Protein AF-A0A0U1WPE6-F1 (afdb_monomer)

Foldseek 3Di:
DVPDDDDADPVNDDPPDDDDDDDDADAAKDQQVNCVVVDDPPD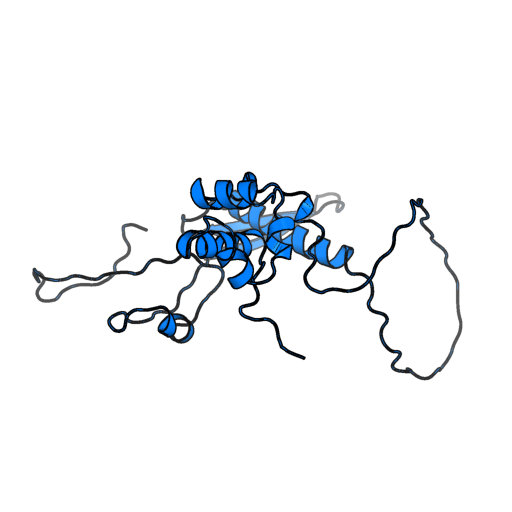RRDIDGRFQWDDKDWDWDADPVRPDIDIDMDTHGVPPDDPVVVVVVVVVVVVVVVVCVVPDDDDPPPDPPPDDDDDDDDDDDDDDDDDDDDDDDDDDDDQDPPPQQVAFPVVLVADPQLSCLCVVVVHTTSRSVSVLLELVSQCPGDRDDPVSSVSNQCSCCVPVVRHRDHDDDDD

Mean predicted aligned error: 18.31 Å

Organism: Karenia mikimotoi (NCBI:txid225107)

Sequence (219 aa):
NPHAYIARTTPANVDDFEIEFLIARGKGFVMADDLRPYLPDHFLPIEASFTPIERVSFSFETSRDNKTETLIFEIRTFGTVDPDIFLQDAAFILECTFRRLRERKPTPTATHEIAKRGEESDERSVKPELDKDEESSTPLAEGHLPQLDEISLRDLKLSVRARNSLVGAGFRTVGDVARLATVENLLNLKGLGKVSALEIETKMLELFQFQFSSQRRSA

Radius of gyration: 26.18 Å; Cα contacts (8 Å, |Δi|>4): 168; chains: 1; bounding box: 68×50×72 Å

pLDDT: mean 75.97, std 20.75, range [28.34, 97.5]

Nearest PDB structures (foldseek):
  4uc7-assembly1_A  TM=5.498E-01  e=7.650E+00  Human respiratory syncytial virus A2
  4uce-assembly1_A  TM=2.573E-01  e=5.571E+00  Human respiratory syncytial virus A2
  2hj1-assembly1_B  TM=2.145E-01  e=9.254E+00  Haemophilus influenzae 86-028NP

Solvent-accessible surface area (backbone atoms only — not comparable to full-atom values): 14660 Å² total; per-residue (Å²): 120,95,83,69,87,85,83,82,70,84,62,82,82,63,94,84,82,80,84,90,80,92,84,83,88,73,71,57,70,45,54,30,74,78,43,49,89,80,49,61,95,87,58,81,66,61,68,46,73,45,64,50,61,76,48,75,50,74,52,78,49,70,41,97,82,73,81,52,72,46,82,45,77,52,72,42,50,72,75,79,50,56,65,69,60,52,51,50,55,52,50,53,54,50,51,57,50,53,50,54,58,74,69,53,75,80,73,84,72,78,78,77,77,77,73,90,74,86,84,90,83,86,88,82,90,80,85,86,86,82,90,85,86,82,88,84,90,85,84,91,77,85,88,81,61,90,68,30,61,81,38,47,54,73,78,67,69,59,54,73,60,43,45,49,28,42,46,72,74,68,44,59,28,44,31,56,58,58,71,50,51,27,58,66,58,46,55,71,37,80,77,40,49,72,70,40,42,51,51,50,49,50,48,35,36,75,77,68,70,43,76,62,37,93,64,82,82,82,133

Structure (mmCIF, N/CA/C/O backbone):
data_AF-A0A0U1WPE6-F1
#
_entry.id   AF-A0A0U1WPE6-F1
#
loop_
_atom_site.group_PDB
_atom_site.id
_atom_site.type_symbol
_atom_site.label_atom_id
_atom_site.label_alt_id
_atom_site.label_comp_id
_atom_site.label_asym_id
_atom_site.label_entity_id
_atom_site.label_seq_id
_atom_site.pdbx_PDB_ins_code
_atom_site.Cartn_x
_atom_site.Cartn_y
_atom_site.Cartn_z
_atom_site.occupancy
_atom_site.B_iso_or_equiv
_atom_site.auth_seq_id
_atom_site.auth_comp_id
_atom_site.auth_asym_id
_atom_site.auth_atom_id
_atom_site.pdbx_PDB_model_num
ATOM 1 N N . ASN A 1 1 ? 9.827 9.626 -6.602 1.00 80.44 1 ASN A N 1
ATOM 2 C CA . ASN A 1 1 ? 11.185 10.175 -6.403 1.00 80.44 1 ASN A CA 1
ATOM 3 C C . ASN A 1 1 ? 11.794 10.502 -7.772 1.00 80.44 1 ASN A C 1
ATOM 5 O O . ASN A 1 1 ? 12.140 9.559 -8.470 1.00 80.44 1 ASN A O 1
ATOM 9 N N . PRO A 1 2 ? 11.875 11.781 -8.189 1.00 86.75 2 PRO A N 1
ATOM 10 C CA . PRO A 1 2 ? 12.368 12.168 -9.518 1.00 86.75 2 PRO A CA 1
ATOM 11 C C . PRO A 1 2 ? 13.903 12.197 -9.646 1.00 86.75 2 PRO A C 1
ATOM 13 O O . PRO A 1 2 ? 14.410 12.352 -10.749 1.00 86.75 2 PRO A O 1
ATOM 16 N N . HIS A 1 3 ? 14.646 12.053 -8.543 1.00 89.62 3 HIS A N 1
ATOM 17 C CA . HIS A 1 3 ? 16.116 12.065 -8.528 1.00 89.62 3 HIS A CA 1
ATOM 18 C C . HIS A 1 3 ? 16.713 10.672 -8.267 1.00 89.62 3 HIS A C 1
ATOM 20 O O . HIS A 1 3 ? 17.866 10.549 -7.857 1.00 89.62 3 HIS A O 1
ATOM 26 N N . ALA A 1 4 ? 15.927 9.612 -8.479 1.00 88.88 4 ALA A N 1
ATOM 27 C CA . ALA A 1 4 ? 16.407 8.241 -8.386 1.00 88.88 4 ALA A CA 1
ATOM 28 C C . ALA A 1 4 ? 17.404 7.952 -9.522 1.00 88.88 4 ALA A C 1
ATOM 30 O O . ALA A 1 4 ? 17.054 8.009 -10.699 1.00 88.88 4 ALA A O 1
ATOM 31 N N . TYR A 1 5 ? 18.649 7.639 -9.167 1.00 92.88 5 TYR A N 1
ATOM 32 C CA . TYR A 1 5 ? 19.658 7.181 -10.119 1.00 92.88 5 TYR A CA 1
ATOM 33 C C . TYR A 1 5 ? 19.354 5.735 -10.533 1.00 92.88 5 TYR A C 1
ATOM 35 O O . TYR A 1 5 ? 19.292 4.855 -9.677 1.00 92.88 5 TYR A O 1
ATOM 43 N N . ILE A 1 6 ? 19.164 5.504 -11.835 1.00 90.69 6 ILE A N 1
ATOM 44 C CA . ILE A 1 6 ? 18.824 4.185 -12.396 1.00 90.69 6 ILE A CA 1
ATOM 45 C C . ILE A 1 6 ? 20.077 3.509 -12.967 1.00 90.69 6 ILE A C 1
ATOM 47 O O . ILE A 1 6 ? 20.448 2.418 -12.543 1.00 90.69 6 ILE A O 1
ATOM 51 N N . ALA A 1 7 ? 20.743 4.160 -13.922 1.00 89.25 7 ALA A N 1
ATOM 52 C CA . ALA A 1 7 ? 21.895 3.620 -14.638 1.00 89.25 7 ALA A CA 1
ATOM 53 C C . ALA A 1 7 ? 22.796 4.745 -15.179 1.00 89.25 7 ALA A C 1
ATOM 55 O O . ALA A 1 7 ? 22.445 5.925 -15.131 1.00 89.25 7 ALA A O 1
ATOM 56 N N . ARG A 1 8 ? 23.952 4.361 -15.731 1.00 88.81 8 ARG A N 1
ATOM 57 C CA . ARG A 1 8 ? 24.867 5.238 -16.471 1.00 88.81 8 ARG A CA 1
ATOM 58 C C . ARG A 1 8 ? 25.413 4.498 -17.687 1.00 88.81 8 ARG A C 1
ATOM 60 O O . ARG A 1 8 ? 25.966 3.411 -17.548 1.00 88.81 8 ARG A O 1
ATOM 67 N N . THR A 1 9 ? 25.317 5.123 -18.853 1.00 87.56 9 THR A N 1
ATOM 68 C CA . THR A 1 9 ? 25.926 4.662 -20.104 1.00 87.56 9 THR A CA 1
ATOM 69 C C . THR A 1 9 ? 27.440 4.914 -20.117 1.00 87.56 9 THR A C 1
ATOM 71 O O . THR A 1 9 ? 27.964 5.816 -19.453 1.00 87.56 9 THR A O 1
ATOM 74 N N . THR A 1 10 ? 28.186 4.080 -20.841 1.00 88.56 10 THR A N 1
ATOM 75 C CA . THR A 1 10 ? 29.606 4.296 -21.172 1.00 88.56 10 THR A CA 1
ATOM 76 C C . THR A 1 10 ? 29.869 3.638 -22.534 1.00 88.56 10 THR A C 1
ATOM 78 O O . THR A 1 10 ? 29.761 2.415 -22.604 1.00 88.56 10 THR A O 1
ATOM 81 N N . PRO A 1 11 ? 30.182 4.388 -23.615 1.00 84.75 11 PRO A N 1
ATOM 82 C CA . PRO A 1 11 ? 30.417 5.840 -23.691 1.00 84.75 11 PRO A CA 1
ATOM 83 C C . PRO A 1 11 ? 29.225 6.694 -23.224 1.00 84.75 11 PRO A C 1
ATOM 85 O O . PRO A 1 11 ? 28.111 6.203 -23.090 1.00 84.75 11 PRO A O 1
ATOM 88 N N . ALA A 1 12 ? 29.480 7.967 -22.901 1.00 71.50 12 ALA A N 1
ATOM 89 C CA . ALA A 1 12 ? 28.473 8.843 -22.290 1.00 71.50 12 ALA A CA 1
ATOM 90 C C . ALA A 1 12 ? 27.291 9.148 -23.228 1.00 71.50 12 ALA A C 1
ATOM 92 O O . ALA A 1 12 ? 26.156 9.238 -22.765 1.00 71.50 12 ALA A O 1
ATOM 93 N N . ASN A 1 13 ? 27.556 9.239 -24.534 1.00 69.06 13 ASN A N 1
ATOM 94 C CA . ASN A 1 13 ? 26.530 9.331 -25.564 1.00 69.06 13 ASN A CA 1
ATOM 95 C C . ASN A 1 13 ? 26.307 7.926 -26.137 1.00 69.06 13 ASN A C 1
ATOM 97 O O . ASN A 1 13 ? 27.166 7.397 -26.844 1.00 69.06 13 ASN A O 1
ATOM 101 N N . VAL A 1 14 ? 25.168 7.332 -25.792 1.00 76.12 14 VAL A N 1
ATOM 102 C CA . VAL A 1 14 ? 24.563 6.192 -26.485 1.00 76.12 14 VAL A CA 1
ATOM 103 C C . VAL A 1 14 ? 23.179 6.682 -26.872 1.00 76.12 14 VAL A C 1
ATOM 105 O O . VAL A 1 14 ? 22.373 6.955 -25.985 1.00 76.12 14 VAL A O 1
ATOM 108 N N . ASP A 1 15 ? 22.944 6.864 -28.167 1.00 75.06 15 ASP A N 1
ATOM 109 C CA . ASP A 1 15 ? 21.737 7.541 -28.653 1.00 75.06 15 ASP A CA 1
ATOM 110 C C . ASP A 1 15 ? 20.479 6.649 -28.532 1.00 75.06 15 ASP A C 1
ATOM 112 O O . ASP A 1 15 ? 19.378 7.160 -28.343 1.00 75.06 15 ASP A O 1
ATOM 116 N N . ASP A 1 16 ? 20.661 5.321 -28.526 1.00 81.88 16 ASP A N 1
ATOM 117 C CA . ASP A 1 16 ? 19.598 4.301 -28.553 1.00 81.88 16 ASP A CA 1
ATOM 118 C C . ASP A 1 16 ? 19.405 3.562 -27.201 1.00 81.88 16 ASP A C 1
ATOM 120 O O . ASP A 1 16 ? 19.304 2.334 -27.159 1.00 81.88 16 ASP A O 1
ATOM 124 N N . PHE A 1 17 ? 19.406 4.268 -26.060 1.00 85.19 17 PHE A N 1
ATOM 125 C CA . PHE A 1 17 ? 19.160 3.646 -24.743 1.00 85.19 17 PHE A CA 1
ATOM 126 C C . PHE A 1 17 ? 17.686 3.742 -24.309 1.00 85.19 17 PHE A C 1
ATOM 128 O O . PHE A 1 17 ? 17.258 4.745 -23.736 1.00 85.19 17 PHE A O 1
ATOM 135 N N . GLU A 1 18 ? 16.927 2.668 -24.536 1.00 88.62 18 GLU A N 1
ATOM 136 C CA . GLU A 1 18 ? 15.509 2.541 -24.171 1.00 88.62 18 GLU A CA 1
ATOM 137 C C . GLU A 1 18 ? 15.288 1.473 -23.078 1.00 88.62 18 GLU A C 1
ATOM 139 O O . GLU A 1 18 ? 15.945 0.432 -23.064 1.00 88.62 18 GLU A O 1
ATOM 144 N N . ILE A 1 19 ? 14.350 1.729 -22.154 1.00 90.50 19 ILE A N 1
ATOM 145 C CA . ILE A 1 19 ? 13.837 0.746 -21.183 1.00 90.50 19 ILE A CA 1
ATOM 146 C C . ILE A 1 19 ? 12.320 0.920 -21.068 1.00 90.50 19 ILE A C 1
ATOM 148 O O . ILE A 1 19 ? 11.847 2.002 -20.718 1.00 90.50 19 ILE A O 1
ATOM 152 N N . GLU A 1 20 ? 11.565 -0.159 -21.275 1.00 93.06 20 GLU A N 1
ATOM 153 C CA . GLU A 1 20 ? 10.136 -0.221 -20.957 1.00 93.06 20 GLU A CA 1
ATOM 154 C C . GLU A 1 20 ? 9.911 -0.790 -19.542 1.00 93.06 20 GLU A C 1
ATOM 156 O O . GLU A 1 20 ? 10.586 -1.728 -19.116 1.00 93.06 20 GLU A O 1
ATOM 161 N N . PHE A 1 21 ? 8.943 -0.237 -18.803 1.00 92.12 21 PHE A N 1
ATOM 162 C CA . PHE A 1 21 ? 8.570 -0.689 -17.458 1.00 92.12 21 PHE A CA 1
ATOM 163 C C . PHE A 1 21 ? 7.071 -0.996 -17.379 1.00 92.12 21 PHE A C 1
ATOM 165 O O . PHE A 1 21 ? 6.239 -0.105 -17.555 1.00 92.12 21 PHE A O 1
ATOM 172 N N . LEU A 1 22 ? 6.715 -2.232 -17.017 1.00 90.56 22 LEU A N 1
ATOM 173 C CA . LEU A 1 22 ? 5.330 -2.601 -16.719 1.00 90.56 22 LEU A CA 1
ATOM 174 C C . LEU A 1 22 ? 5.003 -2.235 -15.263 1.00 90.56 22 LEU A C 1
ATOM 176 O O . LEU A 1 22 ? 5.474 -2.875 -14.325 1.00 90.56 22 LEU A O 1
ATOM 180 N N . ILE A 1 23 ? 4.187 -1.195 -15.070 1.00 89.44 23 ILE A N 1
ATOM 181 C CA . ILE A 1 23 ? 3.792 -0.704 -13.741 1.00 89.44 23 ILE A CA 1
ATOM 182 C C . ILE A 1 23 ? 2.421 -1.274 -13.359 1.00 89.44 23 ILE A C 1
ATOM 184 O O . ILE A 1 23 ? 1.398 -0.907 -13.936 1.00 89.44 23 ILE A O 1
ATOM 188 N N . ALA A 1 24 ? 2.396 -2.137 -12.343 1.00 84.62 24 ALA A N 1
ATOM 189 C CA . ALA A 1 24 ? 1.176 -2.713 -11.777 1.00 84.62 24 ALA A CA 1
ATOM 190 C C . ALA A 1 24 ? 0.727 -2.002 -10.484 1.00 84.62 24 ALA A C 1
ATOM 192 O O . ALA A 1 24 ? 1.489 -1.273 -9.845 1.00 84.62 24 ALA A O 1
ATOM 193 N N . ARG A 1 25 ? -0.515 -2.262 -10.057 1.00 84.56 25 ARG A N 1
ATOM 194 C CA . ARG A 1 25 ? -0.986 -2.012 -8.684 1.00 84.56 25 ARG A CA 1
ATOM 195 C C . ARG A 1 25 ? -1.228 -3.353 -7.999 1.00 84.56 25 ARG A C 1
ATOM 197 O O . ARG A 1 25 ? -1.828 -4.238 -8.599 1.00 84.56 25 ARG A O 1
ATOM 204 N N . GLY A 1 26 ? -0.799 -3.475 -6.749 1.00 84.62 26 GLY A N 1
ATOM 205 C CA . GLY A 1 26 ? -0.912 -4.694 -5.950 1.00 84.62 26 GLY A CA 1
ATOM 206 C C . GLY A 1 26 ? -0.990 -4.382 -4.458 1.00 84.62 26 GLY A C 1
ATOM 207 O O . GLY A 1 26 ? -1.185 -3.231 -4.068 1.00 84.62 26 GLY A O 1
ATOM 208 N N . LYS A 1 27 ? -0.850 -5.412 -3.621 1.00 83.25 27 LYS A N 1
ATOM 209 C CA . LYS A 1 27 ? -0.788 -5.310 -2.154 1.00 83.25 27 LYS A CA 1
ATOM 210 C C . LYS A 1 27 ? 0.280 -6.285 -1.650 1.00 83.25 27 LYS A C 1
ATOM 212 O O . LYS A 1 27 ? 0.382 -7.387 -2.180 1.00 83.25 27 LYS A O 1
ATOM 217 N N . GLY A 1 28 ? 1.049 -5.905 -0.630 1.00 85.62 28 GLY A N 1
ATOM 218 C CA . GLY A 1 28 ? 2.107 -6.761 -0.080 1.00 85.62 28 GLY A CA 1
ATOM 219 C C . GLY A 1 28 ? 3.319 -6.885 -1.008 1.00 85.62 28 GLY A C 1
ATOM 220 O O . GLY A 1 28 ? 3.825 -5.877 -1.492 1.00 85.62 28 GLY A O 1
ATOM 221 N N . PHE A 1 29 ? 3.791 -8.110 -1.228 1.00 90.12 29 PHE A N 1
ATOM 222 C CA . PHE A 1 29 ? 5.003 -8.433 -1.986 1.00 90.12 29 PHE A CA 1
ATOM 223 C C . PHE A 1 29 ? 4.738 -9.632 -2.907 1.00 90.12 29 PHE A C 1
ATOM 225 O O . PHE A 1 29 ? 4.006 -10.540 -2.513 1.00 90.12 29 PHE A O 1
ATOM 232 N N . VAL A 1 30 ? 5.327 -9.641 -4.106 1.00 90.81 30 VAL A N 1
ATOM 233 C CA . VAL A 1 30 ? 5.197 -10.725 -5.095 1.00 90.81 30 VAL A CA 1
ATOM 234 C C . VAL A 1 30 ? 6.580 -11.096 -5.640 1.00 90.81 30 VAL A C 1
ATOM 236 O O . VAL A 1 30 ? 7.352 -10.207 -6.008 1.00 90.81 30 VAL A O 1
ATOM 239 N N . MET A 1 31 ? 6.893 -12.395 -5.690 1.00 93.56 31 MET A N 1
ATOM 240 C CA . MET A 1 31 ? 8.178 -12.903 -6.190 1.00 93.56 31 MET A CA 1
ATOM 241 C C . MET A 1 31 ? 8.289 -12.753 -7.714 1.00 93.56 31 MET A C 1
ATOM 243 O O . MET A 1 31 ? 7.286 -12.725 -8.426 1.00 93.56 31 MET A O 1
ATOM 247 N N . ALA A 1 32 ? 9.519 -12.719 -8.233 1.00 92.25 32 ALA A N 1
ATOM 248 C CA . ALA A 1 32 ? 9.770 -12.665 -9.676 1.00 92.25 32 ALA A CA 1
ATOM 249 C C . ALA A 1 32 ? 9.147 -13.863 -10.434 1.00 92.25 32 ALA A C 1
ATOM 251 O O . ALA A 1 32 ? 8.539 -13.679 -11.490 1.00 92.25 32 ALA A O 1
ATOM 252 N N . ASP A 1 33 ? 9.231 -15.072 -9.869 1.00 90.19 33 ASP A N 1
ATOM 253 C CA . ASP A 1 33 ? 8.681 -16.291 -10.483 1.00 90.19 33 ASP A CA 1
ATOM 254 C C . ASP A 1 33 ? 7.144 -16.265 -10.576 1.00 90.19 33 ASP A C 1
ATOM 256 O O . ASP A 1 33 ? 6.587 -16.634 -11.612 1.00 90.19 33 ASP A O 1
ATOM 260 N N . ASP A 1 34 ? 6.457 -15.746 -9.549 1.00 89.75 34 ASP A N 1
ATOM 261 C CA . ASP A 1 34 ? 4.990 -15.600 -9.525 1.00 89.75 34 ASP A CA 1
ATOM 262 C C . ASP A 1 34 ? 4.478 -14.652 -10.626 1.00 89.75 34 ASP A C 1
ATOM 264 O O . ASP A 1 34 ? 3.342 -14.778 -11.089 1.00 89.75 34 ASP A O 1
ATOM 268 N N . LEU A 1 35 ? 5.310 -13.696 -11.059 1.00 88.56 35 LEU A N 1
ATOM 269 C CA . LEU A 1 35 ? 4.978 -12.730 -12.109 1.00 88.56 35 LEU A CA 1
ATOM 270 C C . LEU A 1 35 ? 5.181 -13.289 -13.520 1.00 88.56 35 LEU A C 1
ATOM 272 O O . LEU A 1 35 ? 4.506 -12.840 -14.448 1.00 88.56 35 LEU A O 1
ATOM 276 N N . ARG A 1 36 ? 6.074 -14.269 -13.716 1.00 86.62 36 ARG A N 1
ATOM 277 C CA . ARG A 1 36 ? 6.449 -14.756 -15.056 1.00 86.62 36 ARG A CA 1
ATOM 278 C C . ARG A 1 36 ? 5.271 -15.232 -15.934 1.00 86.62 36 ARG A C 1
ATOM 280 O O . ARG A 1 36 ? 5.334 -14.958 -17.134 1.00 86.62 36 ARG A O 1
ATOM 287 N N . PRO A 1 37 ? 4.198 -15.868 -15.414 1.00 89.56 37 PRO A N 1
ATOM 288 C CA . PRO A 1 37 ? 3.016 -16.229 -16.209 1.00 89.56 37 PRO A CA 1
ATOM 289 C C . PRO A 1 37 ? 2.208 -15.038 -16.750 1.00 89.56 37 PRO A C 1
ATOM 291 O O . PRO A 1 37 ? 1.399 -15.218 -17.657 1.00 89.56 37 PRO A O 1
ATOM 294 N N . TYR A 1 38 ? 2.403 -13.838 -16.194 1.00 87.31 38 TYR A N 1
ATOM 295 C CA . TYR A 1 38 ? 1.659 -12.619 -16.534 1.00 87.31 38 TYR A CA 1
ATOM 296 C C . TYR A 1 38 ? 2.471 -11.623 -17.381 1.00 87.31 38 TYR A C 1
ATOM 298 O O . TYR A 1 38 ? 1.930 -10.598 -17.799 1.00 87.31 38 TYR A O 1
ATOM 306 N N . LEU A 1 39 ? 3.755 -11.903 -17.630 1.00 89.06 39 LEU A N 1
ATOM 307 C CA . LEU A 1 39 ? 4.671 -11.027 -18.365 1.00 89.06 39 LEU A CA 1
ATOM 308 C C . LEU A 1 39 ? 4.944 -11.541 -19.792 1.00 89.06 39 LEU A C 1
ATOM 310 O O . LEU A 1 39 ? 5.116 -12.750 -19.973 1.00 89.06 39 LEU A O 1
ATOM 314 N N . PRO A 1 40 ? 5.049 -10.652 -20.803 1.00 92.06 40 PRO A N 1
ATOM 315 C CA . PRO A 1 40 ? 5.512 -11.027 -22.139 1.00 92.06 40 PRO A CA 1
ATOM 316 C C . PRO A 1 40 ? 6.950 -11.566 -22.111 1.00 92.06 40 PRO A C 1
ATOM 318 O O . PRO A 1 40 ? 7.759 -11.146 -21.290 1.00 92.06 40 PRO A O 1
ATOM 321 N N . ASP A 1 41 ? 7.307 -12.439 -23.056 1.00 89.06 41 ASP A N 1
ATOM 322 C CA . ASP A 1 41 ? 8.584 -13.180 -23.031 1.00 89.06 41 ASP A CA 1
ATOM 323 C C . ASP A 1 41 ? 9.866 -12.332 -23.160 1.00 89.06 41 ASP A C 1
ATOM 325 O O . ASP A 1 41 ? 10.961 -12.850 -22.954 1.00 89.06 41 ASP A O 1
ATOM 329 N N . HIS A 1 42 ? 9.744 -11.043 -23.487 1.00 92.75 42 HIS A N 1
ATOM 330 C CA . HIS A 1 42 ? 10.847 -10.074 -23.532 1.00 92.75 42 HIS A CA 1
ATOM 331 C C . HIS A 1 42 ? 10.985 -9.229 -22.250 1.00 92.75 42 HIS A C 1
ATOM 333 O O . HIS A 1 42 ? 11.938 -8.462 -22.136 1.00 92.75 42 HIS A O 1
ATOM 339 N N . PHE A 1 43 ? 10.080 -9.370 -21.275 1.00 93.69 43 PHE A N 1
ATOM 340 C CA . PHE A 1 43 ? 10.190 -8.706 -19.974 1.00 93.69 43 PHE A CA 1
ATOM 341 C C . PHE A 1 43 ? 10.964 -9.572 -18.977 1.00 93.69 43 PHE A C 1
ATOM 343 O O . PHE A 1 43 ? 10.648 -10.743 -18.763 1.00 93.69 43 PHE A O 1
ATOM 350 N N . LEU A 1 44 ? 11.945 -8.966 -18.307 1.00 94.19 44 LEU A N 1
ATOM 351 C CA . LEU A 1 44 ? 12.610 -9.561 -17.151 1.00 94.19 44 LEU A CA 1
ATOM 352 C C . LEU A 1 44 ? 11.704 -9.397 -15.913 1.00 94.19 44 LEU A C 1
ATOM 354 O O . LEU A 1 44 ? 11.455 -8.255 -15.518 1.00 94.19 44 LEU A O 1
ATOM 358 N N . PRO A 1 45 ? 11.210 -10.479 -15.278 1.00 93.31 45 PRO A N 1
ATOM 359 C CA . PRO A 1 45 ? 10.533 -10.359 -13.993 1.00 93.31 45 PRO A CA 1
ATOM 360 C C . PRO A 1 45 ? 11.493 -9.826 -12.923 1.00 93.31 45 PRO A C 1
ATOM 362 O O . PRO A 1 45 ? 12.625 -10.291 -12.795 1.00 93.31 45 PRO A O 1
ATOM 365 N N . ILE A 1 46 ? 11.004 -8.882 -12.124 1.00 92.88 46 ILE A N 1
ATOM 366 C CA . ILE A 1 46 ? 11.653 -8.388 -10.906 1.00 92.88 46 ILE A CA 1
ATOM 367 C C . ILE A 1 46 ? 10.672 -8.519 -9.743 1.00 92.88 46 ILE A C 1
ATOM 369 O O . ILE A 1 46 ? 9.460 -8.480 -9.949 1.00 92.88 46 ILE A O 1
ATOM 373 N N . GLU A 1 47 ? 11.182 -8.669 -8.524 1.00 93.12 47 GLU A N 1
ATOM 374 C CA . GLU A 1 47 ? 10.349 -8.732 -7.321 1.00 93.12 47 GLU A CA 1
ATOM 375 C C . GLU A 1 47 ? 9.541 -7.436 -7.145 1.00 93.12 47 GLU A C 1
ATOM 377 O O . GLU A 1 47 ? 10.087 -6.330 -7.190 1.00 93.12 47 GLU A O 1
ATOM 382 N N . ALA A 1 48 ? 8.229 -7.565 -6.940 1.00 90.19 48 ALA A N 1
ATOM 383 C CA . ALA A 1 48 ? 7.318 -6.430 -6.875 1.00 90.19 48 ALA A CA 1
ATOM 384 C C . ALA A 1 48 ? 6.853 -6.184 -5.435 1.00 90.19 48 ALA A C 1
ATOM 386 O O . ALA A 1 48 ? 5.988 -6.883 -4.903 1.00 90.19 48 ALA A O 1
ATOM 387 N N . SER A 1 49 ? 7.423 -5.153 -4.806 1.00 91.62 49 SER A N 1
ATOM 388 C CA . SER A 1 49 ? 7.024 -4.690 -3.476 1.00 91.62 49 SER A CA 1
ATOM 389 C C . SER A 1 49 ? 6.010 -3.550 -3.581 1.00 91.62 49 SER A C 1
ATOM 391 O O . SER A 1 49 ? 6.325 -2.457 -4.050 1.00 91.62 49 SER A O 1
ATOM 393 N N . PHE A 1 50 ? 4.784 -3.796 -3.123 1.00 90.19 50 PHE A N 1
ATOM 394 C CA . PHE A 1 50 ? 3.663 -2.854 -3.152 1.00 90.19 50 PHE A CA 1
ATOM 395 C C . PHE A 1 50 ? 3.424 -2.184 -1.785 1.00 90.19 50 PHE A C 1
ATOM 397 O O . PHE A 1 50 ? 2.286 -1.860 -1.440 1.00 90.19 50 PHE A O 1
ATOM 404 N N . THR A 1 51 ? 4.479 -1.975 -0.986 1.00 90.31 51 THR A N 1
ATOM 405 C CA . THR A 1 51 ? 4.401 -1.149 0.231 1.00 90.31 51 THR A CA 1
ATOM 406 C C . THR A 1 51 ? 4.653 0.331 -0.090 1.00 90.31 51 THR A C 1
ATOM 408 O O . THR A 1 51 ? 5.726 0.676 -0.586 1.00 90.31 51 THR A O 1
ATOM 411 N N . PRO A 1 52 ? 3.714 1.249 0.210 1.00 89.88 52 PRO A N 1
ATOM 412 C CA . PRO A 1 52 ? 3.981 2.687 0.167 1.00 89.88 52 PRO A CA 1
ATOM 413 C C . PRO A 1 52 ? 4.730 3.185 1.418 1.00 89.88 52 PRO A C 1
ATOM 415 O O . PRO A 1 52 ? 5.099 4.358 1.486 1.00 89.88 52 PRO A O 1
ATOM 418 N N . ILE A 1 53 ? 4.942 2.314 2.410 1.00 93.31 53 ILE A N 1
ATOM 419 C CA . ILE A 1 53 ? 5.482 2.636 3.733 1.00 93.31 53 ILE A CA 1
ATOM 420 C C . ILE A 1 53 ? 6.942 2.187 3.826 1.00 93.31 53 ILE A C 1
ATOM 422 O O . ILE A 1 53 ? 7.259 1.036 3.523 1.00 93.31 53 ILE A O 1
ATOM 426 N N . GLU A 1 54 ? 7.806 3.099 4.270 1.00 93.00 54 GLU A N 1
ATOM 427 C CA . GLU A 1 54 ? 9.223 2.857 4.562 1.00 93.00 54 GLU A CA 1
ATOM 428 C C . GLU A 1 54 ? 9.387 2.292 5.979 1.00 93.00 54 GLU A C 1
ATOM 430 O O . GLU A 1 54 ? 10.081 1.298 6.189 1.00 93.00 54 GLU A O 1
ATOM 435 N N . ARG A 1 55 ? 8.750 2.935 6.969 1.00 94.94 55 ARG A N 1
ATOM 436 C CA . ARG A 1 55 ? 8.907 2.592 8.386 1.00 94.94 55 ARG A CA 1
ATOM 437 C C . ARG A 1 55 ? 7.694 3.015 9.208 1.00 94.94 55 ARG A C 1
ATOM 439 O O . ARG A 1 55 ? 7.137 4.086 8.990 1.00 94.94 55 ARG A O 1
ATOM 446 N N . VAL A 1 56 ? 7.359 2.214 10.215 1.00 96.25 56 VAL A N 1
ATOM 447 C CA . VAL A 1 56 ? 6.480 2.607 11.324 1.00 96.25 56 VAL A CA 1
ATOM 448 C C . VAL A 1 56 ? 7.209 2.320 12.634 1.00 96.25 56 VAL A C 1
ATOM 450 O O . VAL A 1 56 ? 7.838 1.272 12.777 1.00 96.25 56 VAL A O 1
ATOM 453 N N . SER A 1 57 ? 7.120 3.231 13.595 1.00 97.19 57 SER A N 1
ATOM 454 C CA . SER A 1 57 ? 7.369 2.948 15.012 1.00 97.19 57 SER A CA 1
ATOM 455 C C . SER A 1 57 ? 6.238 3.501 15.863 1.00 97.19 57 SER A C 1
ATOM 457 O O . SER A 1 57 ? 5.534 4.418 15.445 1.00 97.19 57 SER A O 1
ATOM 459 N N . PHE A 1 58 ? 6.075 2.945 17.059 1.00 96.81 58 PHE A N 1
ATOM 460 C CA . PHE A 1 58 ? 5.083 3.394 18.023 1.00 96.81 58 PHE A CA 1
ATOM 461 C C . PHE A 1 58 ? 5.672 3.467 19.433 1.00 96.81 58 PHE A C 1
ATOM 463 O O . PHE A 1 58 ? 6.652 2.787 19.745 1.00 96.81 58 PHE A O 1
ATOM 470 N N . SER A 1 59 ? 5.056 4.285 20.278 1.00 97.50 59 SER A N 1
ATOM 471 C CA . SER A 1 59 ? 5.387 4.446 21.695 1.00 97.50 59 SER A CA 1
ATOM 472 C C . SER A 1 59 ? 4.135 4.807 22.492 1.00 97.50 59 SER A C 1
ATOM 474 O O . SER A 1 59 ? 3.174 5.332 21.932 1.00 97.50 59 SER A O 1
ATOM 476 N N . PHE A 1 60 ? 4.156 4.552 23.799 1.00 97.19 60 PHE A N 1
ATOM 477 C CA . PHE A 1 60 ? 3.065 4.903 24.708 1.00 97.19 60 PHE A CA 1
ATOM 478 C C . PHE A 1 60 ? 3.502 6.014 25.666 1.00 97.19 60 PHE A C 1
ATOM 480 O O . PHE A 1 60 ? 4.591 5.941 26.234 1.00 97.19 60 PHE A O 1
ATOM 487 N N . GLU A 1 61 ? 2.638 7.004 25.878 1.00 96.69 61 GLU A N 1
ATOM 488 C CA . GLU A 1 61 ? 2.781 8.009 26.934 1.00 96.69 61 GLU A CA 1
ATOM 489 C C . GLU A 1 61 ? 1.629 7.886 27.938 1.00 96.69 61 GLU A C 1
ATOM 491 O O . GLU A 1 61 ? 0.468 8.147 27.617 1.00 96.69 61 GLU A O 1
ATOM 496 N N . THR A 1 62 ? 1.944 7.484 29.170 1.00 95.94 62 THR A N 1
ATOM 497 C CA . THR A 1 62 ? 0.977 7.393 30.272 1.00 95.94 62 THR A CA 1
ATOM 498 C C . THR A 1 62 ? 0.699 8.779 30.864 1.00 95.94 62 THR A C 1
ATOM 500 O O . THR A 1 62 ? 1.618 9.568 31.096 1.00 95.94 62 THR A O 1
ATOM 503 N N . SER A 1 63 ? -0.567 9.088 31.153 1.00 94.44 63 SER A N 1
ATOM 504 C CA . SER A 1 63 ? -0.955 10.339 31.811 1.00 94.44 63 SER A CA 1
ATOM 505 C C . SER A 1 63 ? -0.374 10.456 33.222 1.00 94.44 63 SER A C 1
ATOM 507 O O . SER A 1 63 ? -0.183 9.468 33.924 1.00 94.44 63 SER A O 1
ATOM 509 N N . ARG A 1 64 ? -0.161 11.692 33.696 1.00 93.44 64 ARG A N 1
ATOM 510 C CA . ARG A 1 64 ? 0.413 11.978 35.029 1.00 93.44 64 ARG A CA 1
ATOM 511 C C . ARG A 1 64 ? -0.382 11.382 36.206 1.00 93.44 64 ARG A C 1
ATOM 513 O O . ARG A 1 64 ? 0.152 11.266 37.305 1.00 93.44 64 ARG A O 1
ATOM 520 N N . ASP A 1 65 ? -1.653 11.049 36.000 1.00 93.62 65 ASP A N 1
ATOM 521 C CA . ASP A 1 65 ? -2.532 10.415 36.985 1.00 93.62 65 ASP A CA 1
ATOM 522 C C . ASP A 1 65 ? -2.697 8.894 36.789 1.00 93.62 65 ASP A C 1
ATOM 524 O O . ASP A 1 65 ? -3.513 8.288 37.484 1.00 93.62 65 ASP A O 1
ATOM 528 N N . ASN A 1 66 ? -1.934 8.298 35.862 1.00 91.44 66 ASN A N 1
ATOM 529 C CA . ASN A 1 66 ? -1.905 6.878 35.502 1.00 91.44 66 ASN A CA 1
ATOM 530 C C . ASN A 1 66 ? -3.278 6.271 35.138 1.00 91.44 66 ASN A C 1
ATOM 532 O O . ASN A 1 66 ? -3.525 5.099 35.420 1.00 91.44 66 ASN A O 1
ATOM 536 N N . LYS A 1 67 ? -4.183 7.054 34.527 1.00 94.12 67 LYS A N 1
ATOM 537 C CA . LYS A 1 67 ? -5.514 6.575 34.092 1.00 94.12 67 LYS A CA 1
ATOM 538 C C . LYS A 1 67 ? -5.674 6.372 32.588 1.00 94.12 67 LYS A C 1
ATOM 540 O O . LYS A 1 67 ? -6.589 5.662 32.183 1.00 94.12 67 LYS A O 1
ATOM 545 N N . THR A 1 68 ? -4.847 7.011 31.766 1.00 94.88 68 THR A N 1
ATOM 546 C CA . THR A 1 68 ? -4.966 6.968 30.300 1.00 94.88 68 THR A CA 1
ATOM 547 C C . THR A 1 68 ? -3.597 6.830 29.656 1.00 94.88 68 THR A C 1
ATOM 549 O O . THR A 1 68 ? -2.641 7.454 30.115 1.00 94.88 68 THR A O 1
ATOM 552 N N . GLU A 1 69 ? -3.515 6.071 28.569 1.00 95.50 69 GLU A N 1
ATOM 553 C CA . GLU A 1 69 ? -2.303 5.918 27.764 1.00 95.50 69 GLU A CA 1
ATOM 554 C C . GLU A 1 69 ? -2.545 6.479 26.361 1.00 95.50 69 GLU A C 1
ATOM 556 O O . GLU A 1 69 ? -3.542 6.156 25.715 1.00 95.50 69 GLU A O 1
ATOM 561 N N . THR A 1 70 ? -1.629 7.324 25.892 1.00 95.69 70 THR A N 1
ATOM 562 C CA . THR A 1 70 ? -1.630 7.861 24.530 1.00 95.69 70 THR A CA 1
ATOM 563 C C . THR A 1 70 ? -0.719 7.000 23.666 1.00 95.69 70 THR A C 1
ATOM 565 O O . THR A 1 70 ? 0.478 6.911 23.934 1.00 95.69 70 THR A O 1
ATOM 568 N N . LEU A 1 71 ? -1.268 6.384 22.620 1.00 95.62 71 LEU A N 1
ATOM 569 C CA . LEU A 1 71 ? -0.492 5.687 21.596 1.00 95.62 71 LEU A CA 1
ATOM 570 C C . LEU A 1 71 ? -0.027 6.694 20.536 1.00 95.62 71 LEU A C 1
ATOM 572 O O . LEU A 1 71 ? -0.845 7.310 19.856 1.00 95.62 71 LEU A O 1
ATOM 576 N N . ILE A 1 72 ? 1.287 6.846 20.400 1.00 95.94 72 ILE A N 1
ATOM 577 C CA . ILE A 1 72 ? 1.937 7.737 19.436 1.00 95.94 72 ILE A CA 1
ATOM 578 C C . ILE A 1 72 ? 2.538 6.885 18.318 1.00 95.94 72 ILE A C 1
ATOM 580 O O . ILE A 1 72 ? 3.230 5.905 18.594 1.00 95.94 72 ILE A O 1
ATOM 584 N N . PHE A 1 73 ? 2.307 7.277 17.064 1.00 96.00 73 PHE A N 1
ATOM 585 C CA . PHE A 1 73 ? 2.911 6.667 15.879 1.00 96.00 73 PHE A CA 1
ATOM 586 C C . PHE A 1 73 ? 3.870 7.642 15.186 1.00 96.00 73 PHE A C 1
ATOM 588 O O . PHE A 1 73 ? 3.537 8.803 14.970 1.00 96.00 73 PHE A O 1
ATOM 595 N N . GLU A 1 74 ? 5.030 7.145 14.757 1.00 96.62 74 GLU A N 1
ATOM 596 C CA . GLU A 1 74 ? 5.882 7.802 13.763 1.00 96.62 74 GLU A CA 1
ATOM 597 C C . GLU A 1 74 ? 5.855 6.955 12.484 1.00 96.62 74 GLU A C 1
ATOM 599 O O . GLU A 1 74 ? 6.356 5.827 12.464 1.00 96.62 74 GLU A O 1
ATOM 604 N N . ILE A 1 75 ? 5.253 7.491 11.422 1.00 96.31 75 ILE A N 1
ATOM 605 C CA . ILE A 1 75 ? 5.060 6.814 10.134 1.00 96.31 75 ILE A CA 1
ATOM 606 C C . ILE A 1 75 ? 5.891 7.537 9.071 1.00 96.31 75 ILE A C 1
ATOM 608 O O . ILE A 1 75 ? 5.820 8.757 8.942 1.00 96.31 75 ILE A O 1
ATOM 612 N N . ARG A 1 76 ? 6.664 6.780 8.288 1.00 95.88 76 ARG A N 1
ATOM 613 C CA . ARG A 1 76 ? 7.427 7.273 7.135 1.00 95.88 76 ARG A CA 1
ATOM 614 C C . ARG A 1 76 ? 6.976 6.548 5.876 1.00 95.88 76 ARG A C 1
ATOM 616 O O . ARG A 1 76 ? 6.944 5.317 5.845 1.00 95.88 76 ARG A O 1
ATOM 623 N N . THR A 1 77 ? 6.629 7.305 4.841 1.00 93.69 77 THR A N 1
ATOM 624 C CA . THR A 1 77 ? 6.137 6.784 3.558 1.00 93.69 77 THR A CA 1
ATOM 625 C C . THR A 1 77 ? 7.058 7.220 2.423 1.00 93.69 77 THR A C 1
ATOM 627 O O . THR A 1 77 ? 7.766 8.221 2.530 1.00 93.69 77 THR A O 1
ATOM 630 N N . PHE A 1 78 ? 7.018 6.515 1.293 1.00 89.50 78 PHE A N 1
ATOM 631 C CA . PHE A 1 78 ? 7.765 6.892 0.087 1.00 89.50 78 PHE A CA 1
ATOM 632 C C . PHE A 1 78 ? 7.138 8.083 -0.677 1.00 89.50 78 PHE A C 1
ATOM 634 O O . PHE A 1 78 ? 7.436 8.299 -1.855 1.00 89.50 78 PHE A O 1
ATOM 641 N N . GLY A 1 79 ? 6.243 8.848 -0.036 1.00 86.50 79 GLY A N 1
ATOM 642 C CA . GLY A 1 79 ? 5.514 9.976 -0.627 1.00 86.50 79 GLY A CA 1
ATOM 643 C C . GLY A 1 79 ? 4.411 9.578 -1.616 1.00 86.50 79 GLY A C 1
ATOM 644 O O . GLY A 1 79 ? 3.853 10.440 -2.287 1.00 86.50 79 GLY A O 1
ATOM 645 N N . THR A 1 80 ? 4.104 8.283 -1.736 1.00 87.12 80 THR A N 1
ATOM 646 C CA . THR A 1 80 ? 3.035 7.744 -2.597 1.00 87.12 80 THR A CA 1
ATOM 647 C C . THR A 1 80 ? 1.676 7.669 -1.901 1.00 87.12 80 THR A C 1
ATOM 649 O O . THR A 1 80 ? 0.652 7.638 -2.581 1.00 87.12 80 THR A O 1
ATOM 652 N N . VAL A 1 81 ? 1.666 7.650 -0.565 1.00 90.25 81 VAL A N 1
ATOM 653 C CA . VAL A 1 81 ? 0.478 7.681 0.301 1.00 90.25 81 VAL A CA 1
ATOM 654 C C . VAL A 1 81 ? 0.776 8.587 1.498 1.00 90.25 81 VAL A C 1
ATOM 656 O O . VAL A 1 81 ? 1.909 8.628 1.987 1.00 90.25 81 VAL A O 1
ATOM 659 N N . ASP A 1 82 ? -0.238 9.319 1.945 1.00 92.06 82 ASP A N 1
ATOM 660 C CA . ASP A 1 82 ? -0.190 10.180 3.125 1.00 92.06 82 ASP A CA 1
ATOM 661 C C . ASP A 1 82 ? -0.291 9.358 4.437 1.00 92.06 82 ASP A C 1
ATOM 663 O O . ASP A 1 82 ? -1.064 8.394 4.473 1.00 92.06 82 ASP A O 1
ATOM 667 N N . PRO A 1 83 ? 0.462 9.693 5.508 1.00 94.62 83 PRO A N 1
ATOM 668 C CA . PRO A 1 83 ? 0.442 8.944 6.768 1.00 94.62 83 PRO A CA 1
ATOM 669 C C . PRO A 1 83 ? -0.940 8.795 7.416 1.00 94.62 83 PRO A C 1
ATOM 671 O O . PRO A 1 83 ? -1.259 7.705 7.895 1.00 94.62 83 PRO A O 1
ATOM 674 N N . ASP A 1 84 ? -1.766 9.845 7.412 1.00 90.88 84 ASP A N 1
ATOM 675 C CA . ASP A 1 84 ? -3.069 9.836 8.083 1.00 90.88 84 ASP A CA 1
ATOM 676 C C . ASP A 1 84 ? -4.084 9.012 7.286 1.00 90.88 84 ASP A C 1
ATOM 678 O O . ASP A 1 84 ? -4.915 8.310 7.867 1.00 90.88 84 ASP A O 1
ATOM 682 N N . ILE A 1 85 ? -3.997 9.049 5.952 1.00 89.31 85 ILE A N 1
ATOM 683 C CA . ILE A 1 85 ? -4.801 8.199 5.061 1.00 89.31 85 ILE A CA 1
ATOM 684 C C . ILE A 1 85 ? -4.413 6.724 5.226 1.00 89.31 85 ILE A C 1
ATOM 686 O O . ILE A 1 85 ? -5.287 5.873 5.374 1.00 89.31 85 ILE A O 1
ATOM 690 N N . PHE A 1 86 ? -3.113 6.414 5.283 1.00 90.56 86 PHE A N 1
ATOM 691 C CA . PHE A 1 86 ? -2.644 5.052 5.553 1.00 90.56 86 PHE A CA 1
ATOM 692 C C . PHE A 1 86 ? -3.124 4.533 6.919 1.00 90.56 86 PHE A C 1
ATOM 694 O O . PHE A 1 86 ? -3.534 3.376 7.028 1.00 90.56 86 PHE A O 1
ATOM 701 N N . LEU A 1 87 ? -3.107 5.376 7.957 1.00 93.19 87 LEU A N 1
ATOM 702 C CA . LEU A 1 87 ? -3.574 4.997 9.291 1.00 93.19 87 LEU A CA 1
ATOM 703 C C . LEU A 1 87 ? -5.094 4.740 9.321 1.00 93.19 87 LEU A C 1
ATOM 705 O O . LEU A 1 87 ? -5.537 3.805 9.989 1.00 93.19 87 LEU A O 1
ATOM 709 N N . GLN A 1 88 ? -5.882 5.506 8.557 1.00 91.12 88 GLN A N 1
ATOM 710 C CA . GLN A 1 88 ? -7.321 5.268 8.367 1.00 91.12 88 GLN A CA 1
ATOM 711 C C . GLN A 1 88 ? -7.596 3.935 7.651 1.00 91.12 88 GLN A C 1
ATOM 713 O O . GLN A 1 88 ? -8.390 3.133 8.146 1.00 91.12 88 GLN A O 1
ATOM 718 N N . ASP A 1 89 ? -6.900 3.653 6.543 1.00 88.56 89 ASP A N 1
ATOM 719 C CA . ASP A 1 89 ? -7.008 2.373 5.826 1.00 88.56 89 ASP A CA 1
ATOM 720 C C . ASP A 1 89 ? -6.632 1.185 6.735 1.00 88.56 89 ASP A C 1
ATOM 722 O O . ASP A 1 89 ? -7.329 0.166 6.770 1.00 88.56 89 ASP A O 1
ATOM 726 N N . ALA A 1 90 ? -5.558 1.318 7.521 1.00 90.25 90 ALA A N 1
ATOM 727 C CA . ALA A 1 90 ? -5.118 0.297 8.469 1.00 90.25 90 ALA A CA 1
ATOM 728 C C . ALA A 1 90 ? -6.148 0.053 9.589 1.00 90.25 90 ALA A C 1
ATOM 730 O O . ALA A 1 90 ? -6.435 -1.102 9.920 1.00 90.25 90 ALA A O 1
ATOM 731 N N . ALA A 1 91 ? -6.746 1.116 10.138 1.00 92.62 91 ALA A N 1
ATOM 732 C CA . ALA A 1 91 ? -7.801 1.018 11.146 1.00 92.62 91 ALA A CA 1
ATOM 733 C C . ALA A 1 91 ? -9.059 0.321 10.596 1.00 92.62 91 ALA A C 1
ATOM 735 O O . ALA A 1 91 ? -9.602 -0.567 11.253 1.00 92.62 91 ALA A O 1
ATOM 736 N N . PHE A 1 92 ? -9.475 0.643 9.367 1.00 90.31 92 PHE A N 1
ATOM 737 C CA . PHE A 1 92 ? -10.606 -0.011 8.701 1.00 90.31 92 PHE A CA 1
ATOM 738 C C . PHE A 1 92 ? -10.355 -1.509 8.445 1.00 90.31 92 PHE A C 1
ATOM 740 O O . PHE A 1 92 ? -11.233 -2.342 8.684 1.00 90.31 92 PHE A O 1
ATOM 747 N N . ILE A 1 93 ? -9.144 -1.887 8.019 1.00 89.69 93 ILE A N 1
ATOM 748 C CA . ILE A 1 93 ? -8.751 -3.299 7.848 1.00 89.69 93 ILE A CA 1
ATOM 749 C C . ILE A 1 93 ? -8.794 -4.049 9.192 1.00 89.69 93 ILE A C 1
ATOM 751 O O . ILE A 1 93 ? -9.259 -5.195 9.253 1.00 89.69 93 ILE A O 1
ATOM 755 N N . LEU A 1 94 ? -8.354 -3.406 10.277 1.00 92.38 94 LEU A N 1
ATOM 756 C CA . LEU A 1 94 ? -8.385 -3.970 11.626 1.00 92.38 94 LEU A CA 1
ATOM 757 C C . LEU A 1 94 ? -9.826 -4.148 12.138 1.00 92.38 94 LEU A C 1
ATOM 759 O O . LEU A 1 94 ? -10.169 -5.223 12.635 1.00 92.38 94 LEU A O 1
ATOM 763 N N . GLU A 1 95 ? -10.693 -3.151 11.942 1.00 93.00 95 GLU A N 1
ATOM 764 C CA . GLU A 1 95 ? -12.124 -3.231 12.266 1.00 93.00 95 GLU A CA 1
ATOM 765 C C . GLU A 1 95 ? -12.800 -4.379 11.503 1.00 93.00 95 GLU A C 1
ATOM 767 O O . GLU A 1 95 ? -13.436 -5.244 12.108 1.00 93.00 95 GLU A O 1
ATOM 772 N N . CYS A 1 96 ? -12.586 -4.466 10.185 1.00 82.88 96 CYS A N 1
ATOM 773 C CA . CYS A 1 96 ? -13.096 -5.555 9.349 1.00 82.88 96 CYS A CA 1
ATOM 774 C C . CYS A 1 96 ? -12.636 -6.941 9.832 1.00 82.88 96 CYS A C 1
ATOM 776 O O . CYS A 1 96 ? -13.375 -7.922 9.707 1.00 82.88 96 CYS A O 1
ATOM 778 N N . THR A 1 97 ? -11.435 -7.028 10.407 1.00 88.50 97 THR A N 1
ATOM 779 C CA . THR A 1 97 ? -10.883 -8.266 10.968 1.00 88.50 97 THR A CA 1
ATOM 780 C C . THR A 1 97 ? -11.579 -8.642 12.279 1.00 88.50 97 THR A C 1
ATOM 782 O O . THR A 1 97 ? -12.075 -9.764 12.405 1.00 88.50 97 THR A O 1
ATOM 785 N N . PHE A 1 98 ? -11.714 -7.712 13.231 1.00 90.81 98 PHE A N 1
ATOM 786 C CA . PHE A 1 98 ? -12.436 -7.970 14.485 1.00 90.81 98 PHE A CA 1
ATOM 787 C C . PHE A 1 98 ? -13.933 -8.220 14.277 1.00 90.81 98 PHE A C 1
ATOM 789 O O . PHE A 1 98 ? -14.516 -9.071 14.948 1.00 90.81 98 PHE A O 1
ATOM 796 N N . ARG A 1 99 ? -14.549 -7.559 13.295 1.00 90.56 99 ARG A N 1
ATOM 797 C CA . ARG A 1 99 ? -15.938 -7.781 12.881 1.00 90.56 99 ARG A CA 1
ATOM 798 C C . ARG A 1 99 ? -16.176 -9.226 12.428 1.00 90.56 99 ARG A C 1
ATOM 800 O O . ARG A 1 99 ? -17.085 -9.878 12.940 1.00 90.56 99 ARG A O 1
ATOM 807 N N . ARG A 1 100 ? -15.294 -9.771 11.575 1.00 85.50 100 ARG A N 1
ATOM 808 C CA . ARG A 1 100 ? -15.303 -11.195 11.171 1.00 85.50 100 ARG A CA 1
ATOM 809 C C . ARG A 1 100 ? -15.124 -12.153 12.361 1.00 85.50 100 ARG A C 1
ATOM 811 O O . ARG A 1 100 ? -15.722 -13.225 12.360 1.00 85.50 100 ARG A O 1
ATOM 818 N N . LEU A 1 101 ? -14.333 -11.784 13.375 1.00 89.06 101 LEU A N 1
ATOM 819 C CA . LEU A 1 101 ? -14.161 -12.587 14.597 1.00 89.06 101 LEU A CA 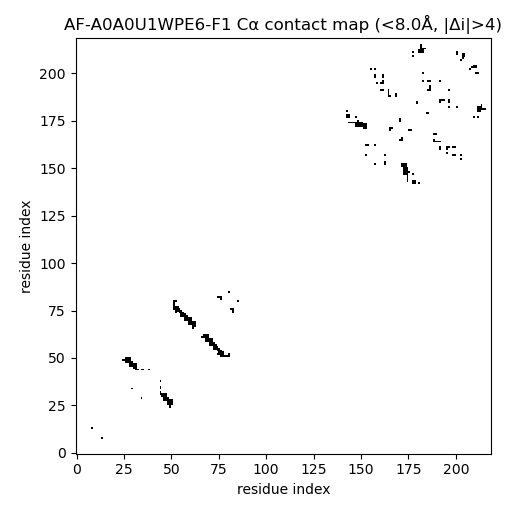1
ATOM 820 C C . LEU A 1 101 ? -15.411 -12.568 15.494 1.00 89.06 101 LEU A C 1
ATOM 822 O O . LEU A 1 101 ? -15.819 -13.621 15.975 1.00 89.06 101 LEU A O 1
ATOM 826 N N . ARG A 1 102 ? -16.048 -11.403 15.672 1.00 90.81 102 ARG A N 1
ATOM 827 C CA . ARG A 1 102 ? -17.313 -11.234 16.414 1.00 90.81 102 ARG A CA 1
ATOM 828 C C . ARG A 1 102 ? -18.466 -12.018 15.782 1.00 90.81 102 ARG A C 1
ATOM 830 O O . ARG A 1 102 ? -19.269 -12.615 16.486 1.00 90.81 102 ARG A O 1
ATOM 837 N N . GLU A 1 103 ? -18.545 -12.015 14.454 1.00 88.94 103 GLU A N 1
ATOM 838 C CA . GLU A 1 103 ? -19.606 -12.676 13.678 1.00 88.94 103 GLU A CA 1
ATOM 839 C C . GLU A 1 103 ? -19.351 -14.181 13.453 1.00 88.94 103 GLU A C 1
ATOM 841 O O . GLU A 1 103 ? -20.188 -14.882 12.874 1.00 88.94 103 GLU A O 1
ATOM 846 N N . ARG A 1 104 ? -18.222 -14.716 13.941 1.00 85.50 104 ARG A N 1
ATOM 847 C CA . ARG A 1 104 ? -17.894 -16.142 13.857 1.00 85.50 104 ARG A CA 1
ATOM 848 C C . ARG A 1 104 ? -18.810 -16.962 14.767 1.00 85.50 104 ARG A C 1
ATOM 850 O O . ARG A 1 104 ? -18.505 -17.187 15.938 1.00 85.50 104 ARG A O 1
ATOM 857 N N . LYS A 1 105 ? -19.886 -17.508 14.191 1.00 80.69 105 LYS A N 1
ATOM 858 C CA . LYS A 1 105 ? -20.674 -18.583 14.816 1.00 80.69 105 LYS A CA 1
ATOM 859 C C . LYS A 1 105 ? -19.721 -19.696 15.289 1.00 80.69 105 LYS A C 1
ATOM 861 O O . LYS A 1 105 ? -18.896 -20.146 14.485 1.00 80.69 105 LYS A O 1
ATOM 866 N N . PRO A 1 106 ? -19.793 -20.148 16.555 1.00 73.00 106 PRO A N 1
ATOM 867 C CA . PRO A 1 106 ? -18.944 -21.231 17.024 1.00 73.00 106 PRO A CA 1
ATOM 868 C C . PRO A 1 106 ? -19.303 -22.505 16.258 1.00 73.00 106 PRO A C 1
ATOM 870 O O . PRO A 1 106 ? -20.413 -23.022 16.368 1.00 73.00 106 PRO A O 1
ATOM 873 N N . THR A 1 107 ? -18.359 -23.013 15.467 1.00 64.69 107 THR A N 1
ATOM 874 C CA . THR A 1 107 ? -18.449 -24.370 14.926 1.00 64.69 107 THR A CA 1
ATOM 875 C C . THR A 1 107 ? -18.598 -25.330 16.108 1.00 64.69 107 THR A C 1
ATOM 877 O O . THR A 1 107 ? -17.800 -25.215 17.043 1.00 64.69 107 THR A O 1
ATOM 880 N N . PRO A 1 108 ? -19.572 -26.259 16.113 1.00 57.59 108 PRO A N 1
ATOM 881 C CA . PRO A 1 108 ? -19.635 -27.282 17.144 1.00 57.59 108 PRO A CA 1
ATOM 882 C C . PRO A 1 108 ? -18.399 -28.174 17.004 1.00 57.59 108 PRO A C 1
ATOM 884 O O . PRO A 1 108 ? -18.325 -29.023 16.117 1.00 57.59 108 PRO A O 1
ATOM 887 N N . THR A 1 109 ? -17.398 -27.932 17.850 1.00 51.22 109 THR A N 1
ATOM 888 C CA . THR A 1 109 ? -16.196 -28.759 17.940 1.00 51.22 109 THR A CA 1
ATOM 889 C C . THR A 1 109 ? -16.632 -30.185 18.240 1.00 51.22 109 THR A C 1
ATOM 891 O O . THR A 1 109 ? -17.181 -30.440 19.311 1.00 51.22 109 THR A O 1
ATOM 894 N N . ALA A 1 110 ? -16.391 -31.109 17.306 1.00 48.09 110 ALA A N 1
ATOM 895 C CA . ALA A 1 110 ? -16.564 -32.530 17.570 1.00 48.09 110 ALA A CA 1
ATOM 896 C C . ALA A 1 110 ? -15.718 -32.889 18.797 1.00 48.09 110 ALA A C 1
ATOM 898 O O . ALA A 1 110 ? -14.517 -32.611 18.826 1.00 48.09 110 ALA A O 1
ATOM 899 N N . THR A 1 111 ? -16.362 -33.422 19.833 1.00 44.72 111 THR A N 1
ATOM 900 C CA . THR A 1 111 ? -15.762 -33.554 21.158 1.00 44.72 111 THR A CA 1
ATOM 901 C C . THR A 1 111 ? -14.599 -34.540 21.115 1.00 44.72 111 THR A C 1
ATOM 903 O O . THR A 1 111 ? -14.796 -35.750 21.189 1.00 44.72 111 THR A O 1
ATOM 906 N N . HIS A 1 112 ? -13.366 -34.035 21.048 1.00 51.00 112 HIS A N 1
ATOM 907 C CA . HIS A 1 112 ? -12.239 -34.805 21.553 1.00 51.00 112 HIS A CA 1
ATOM 908 C C . HIS A 1 112 ? -12.429 -34.914 23.064 1.00 51.00 112 HIS A C 1
ATOM 910 O O . HIS A 1 112 ? -12.292 -33.931 23.792 1.00 51.00 112 HIS A O 1
ATOM 916 N N . GLU A 1 113 ? -12.826 -36.104 23.507 1.00 42.97 113 GLU A N 1
ATOM 917 C CA . GLU A 1 113 ? -13.126 -36.410 24.900 1.00 42.97 113 GLU A CA 1
ATOM 918 C C . GLU A 1 113 ? -11.856 -36.307 25.755 1.00 42.97 113 GLU A C 1
ATOM 920 O O . GLU A 1 113 ? -11.143 -37.286 25.980 1.00 42.97 113 GLU A O 1
ATOM 925 N N . ILE A 1 114 ? -11.569 -35.106 26.261 1.00 47.91 114 ILE A N 1
ATOM 926 C CA . ILE A 1 114 ? -10.628 -34.935 27.367 1.00 47.91 114 ILE A CA 1
ATOM 927 C C . ILE A 1 114 ? -11.295 -35.574 28.587 1.00 47.91 114 ILE A C 1
ATOM 929 O O . ILE A 1 114 ? -12.205 -35.008 29.195 1.00 47.91 114 ILE A O 1
ATOM 933 N N . ALA A 1 115 ? -10.894 -36.814 28.865 1.00 39.91 115 ALA A N 1
ATOM 934 C CA . ALA A 1 115 ? -11.524 -37.668 29.857 1.00 39.91 115 ALA A CA 1
ATOM 935 C C . ALA A 1 115 ? -11.564 -37.002 31.241 1.00 39.91 115 ALA A C 1
ATOM 937 O O . ALA A 1 115 ? -10.608 -36.359 31.676 1.00 39.91 115 ALA A O 1
ATOM 938 N N . LYS A 1 116 ? -12.689 -37.190 31.941 1.00 41.88 116 LYS A N 1
ATOM 939 C CA . LYS A 1 116 ? -12.960 -36.572 33.243 1.00 41.88 116 LYS A CA 1
ATOM 940 C C . LYS A 1 116 ? -11.840 -36.841 34.251 1.00 41.88 116 LYS A C 1
ATOM 942 O O . LYS A 1 116 ? -11.543 -37.994 34.564 1.00 41.88 116 LYS A O 1
ATOM 947 N N . ARG A 1 117 ? -11.370 -35.775 34.893 1.00 33.56 117 ARG A N 1
ATOM 948 C CA . ARG A 1 117 ? -10.869 -35.805 36.269 1.00 33.56 117 ARG A CA 1
ATOM 949 C C . ARG A 1 117 ? -11.437 -34.585 36.999 1.00 33.56 117 ARG A C 1
ATOM 951 O O . ARG A 1 117 ? -11.677 -33.568 36.354 1.00 33.56 117 ARG A O 1
ATOM 958 N N . GLY A 1 118 ? -11.737 -34.729 38.289 1.00 33.97 118 GLY A N 1
ATOM 959 C CA . GLY A 1 118 ? -12.238 -33.626 39.117 1.00 33.97 118 GLY A CA 1
ATOM 960 C C . GLY A 1 118 ? -11.160 -32.567 39.405 1.00 33.97 118 GLY A C 1
ATOM 961 O O . GLY A 1 118 ? -10.047 -32.665 38.891 1.00 33.97 118 GLY A O 1
ATOM 962 N N . GLU A 1 119 ? -11.430 -31.548 40.217 1.00 34.47 119 GLU A N 1
ATOM 963 C CA . GLU A 1 119 ? -12.456 -31.467 41.276 1.00 34.47 119 GLU A CA 1
ATOM 964 C C . GLU A 1 119 ? -13.261 -30.142 41.246 1.00 34.47 119 GLU A C 1
ATOM 966 O O . GLU A 1 119 ? -13.211 -29.389 40.276 1.00 34.47 119 GLU A O 1
ATOM 971 N N . GLU A 1 120 ? -14.097 -29.921 42.262 1.00 32.41 120 GLU A N 1
ATOM 972 C CA . GLU A 1 120 ? -15.087 -28.837 42.366 1.00 32.41 120 GLU A CA 1
ATOM 973 C C . GLU A 1 120 ? -14.456 -27.466 42.685 1.00 32.41 120 GLU A C 1
ATOM 975 O O . GLU A 1 120 ? -13.477 -27.401 43.427 1.00 32.41 120 GLU A O 1
ATOM 980 N N . SER A 1 121 ? -15.067 -26.358 42.233 1.00 28.77 121 SER A N 1
ATOM 981 C CA . SER A 1 121 ? -15.644 -25.323 43.132 1.00 28.77 121 SER A CA 1
ATOM 982 C C . SER A 1 121 ? -16.114 -24.032 42.425 1.00 28.77 121 SER A C 1
ATOM 984 O O . SER A 1 121 ? -15.659 -23.687 41.339 1.00 28.77 121 SER A O 1
ATOM 986 N N . ASP A 1 122 ? -17.034 -23.350 43.117 1.00 28.34 122 ASP A N 1
ATOM 987 C CA . ASP A 1 122 ? -17.514 -21.962 43.014 1.00 28.34 122 ASP A CA 1
ATOM 988 C C . ASP A 1 122 ? -18.139 -21.395 41.722 1.00 28.34 122 ASP A C 1
ATOM 990 O O . ASP A 1 122 ? -17.550 -21.247 40.653 1.00 28.34 122 ASP A O 1
ATOM 994 N N . GLU A 1 123 ? -19.377 -20.935 41.913 1.00 33.19 123 GLU A N 1
ATOM 995 C CA . GLU A 1 123 ? -20.166 -20.123 40.995 1.00 33.19 123 GLU A CA 1
ATOM 996 C C . GLU A 1 123 ? -19.690 -18.659 40.981 1.00 33.19 123 GLU A C 1
ATOM 998 O O . GLU A 1 123 ? -19.374 -18.085 42.029 1.00 33.19 123 GLU A O 1
ATOM 1003 N N . ARG A 1 124 ? -19.830 -17.975 39.833 1.00 31.80 124 ARG A N 1
ATOM 1004 C CA . ARG A 1 124 ? -20.289 -16.574 39.851 1.00 31.80 124 ARG A CA 1
ATOM 1005 C C . ARG A 1 124 ? -20.946 -16.123 38.550 1.00 31.80 124 ARG A C 1
ATOM 1007 O O . ARG A 1 124 ? -20.325 -16.029 37.497 1.00 31.80 124 ARG A O 1
ATOM 1014 N N . SER A 1 125 ? -22.231 -15.818 38.668 1.00 33.53 125 SER A N 1
ATOM 1015 C CA . SER A 1 125 ? -23.125 -15.416 37.587 1.00 33.53 125 SER A CA 1
ATOM 1016 C C . SER A 1 125 ? -22.878 -13.980 37.121 1.00 33.53 125 SER A C 1
ATOM 1018 O O . SER A 1 125 ? -22.959 -13.059 37.930 1.00 33.53 125 SER A O 1
ATOM 1020 N N . VAL A 1 126 ? -22.753 -13.772 35.807 1.00 31.50 126 VAL A N 1
ATOM 1021 C CA . VAL A 1 126 ? -23.218 -12.543 35.138 1.00 31.50 126 VAL A CA 1
ATOM 1022 C C . VAL A 1 126 ? -23.856 -12.928 33.800 1.00 31.50 126 VAL A C 1
ATOM 1024 O O . VAL A 1 126 ? -23.166 -13.368 32.884 1.00 31.50 126 VAL A O 1
ATOM 1027 N N . LYS A 1 127 ? -25.176 -12.749 33.678 1.00 34.56 127 LYS A N 1
ATOM 1028 C CA . LYS A 1 127 ? -25.852 -12.641 32.374 1.00 34.56 127 LYS A CA 1
ATOM 1029 C C . LYS A 1 127 ? -25.738 -11.197 31.876 1.00 34.56 127 LYS A C 1
ATOM 1031 O O . LYS A 1 127 ? -25.787 -10.275 32.690 1.00 34.56 127 LYS A O 1
ATOM 1036 N N . PRO A 1 128 ? -25.713 -11.000 30.555 1.00 33.53 128 PRO A N 1
ATOM 1037 C CA . PRO A 1 128 ? -26.640 -10.042 29.953 1.00 33.53 128 PRO A CA 1
ATOM 1038 C C . PRO A 1 128 ? -27.647 -10.764 29.053 1.00 33.53 128 PRO A C 1
ATOM 1040 O O . PRO A 1 128 ? -27.264 -11.500 28.147 1.00 33.53 128 PRO A O 1
ATOM 1043 N N . GLU A 1 129 ? -28.932 -10.527 29.292 1.00 29.81 129 GLU A N 1
ATOM 1044 C CA . GLU A 1 129 ? -30.002 -10.780 28.322 1.00 29.81 129 GLU A CA 1
ATOM 1045 C C . GLU A 1 129 ? -30.327 -9.454 27.634 1.00 29.81 129 GLU A C 1
ATOM 1047 O O . GLU A 1 129 ? -30.388 -8.430 28.313 1.00 29.81 129 GLU A O 1
ATOM 1052 N N . LEU A 1 130 ? -30.537 -9.471 26.315 1.00 35.41 130 LEU A N 1
ATOM 1053 C CA . LEU A 1 130 ? -31.267 -8.414 25.611 1.00 35.41 130 LEU A CA 1
ATOM 1054 C C . LEU A 1 130 ? -31.779 -8.923 24.254 1.00 35.41 130 LEU A C 1
ATOM 1056 O O . LEU A 1 130 ? -31.109 -8.817 23.233 1.00 35.41 130 LEU A O 1
ATOM 1060 N N . ASP A 1 131 ? -32.982 -9.488 24.341 1.00 29.91 131 ASP A N 1
ATOM 1061 C CA . ASP A 1 131 ? -34.056 -9.558 23.346 1.00 29.91 131 ASP A CA 1
ATOM 1062 C C . ASP A 1 131 ? -33.858 -10.246 21.978 1.00 29.91 131 ASP A C 1
ATOM 1064 O O . ASP A 1 131 ? -32.769 -10.563 21.503 1.00 29.91 131 ASP A O 1
ATOM 1068 N N . LYS A 1 132 ? -35.018 -10.591 21.410 1.00 32.88 132 LYS A N 1
ATOM 1069 C CA . LYS A 1 132 ? -35.258 -11.476 20.264 1.00 32.88 132 LYS A CA 1
ATOM 1070 C C . LYS A 1 132 ? -35.872 -10.686 19.109 1.00 32.88 132 LYS A C 1
ATOM 1072 O O . LYS A 1 132 ? -36.576 -9.718 19.362 1.00 32.88 132 LYS A O 1
ATOM 1077 N N . ASP A 1 133 ? -35.753 -11.229 17.899 1.00 29.02 133 ASP A N 1
ATOM 1078 C CA . ASP A 1 133 ? -36.869 -11.337 16.946 1.00 29.02 133 ASP A CA 1
ATOM 1079 C C . ASP A 1 133 ? -36.640 -12.582 16.047 1.00 29.02 133 ASP A C 1
ATOM 1081 O O . ASP A 1 133 ? -35.496 -12.998 15.852 1.00 29.02 133 ASP A O 1
ATOM 1085 N N . GLU A 1 134 ? -37.707 -13.242 15.570 1.00 33.62 134 GLU A N 1
ATOM 1086 C CA . GLU A 1 134 ? -37.714 -14.629 15.026 1.00 33.62 134 GLU A CA 1
ATOM 1087 C C . GLU A 1 134 ? -38.713 -14.760 13.836 1.00 33.62 134 GLU A C 1
ATOM 1089 O O . GLU A 1 134 ? -39.661 -13.986 13.752 1.00 33.62 134 GLU A O 1
ATOM 1094 N N . GLU A 1 135 ? -38.645 -15.696 12.872 1.00 33.88 135 GLU A N 1
ATOM 1095 C CA . GLU A 1 135 ? -37.755 -16.859 12.664 1.00 33.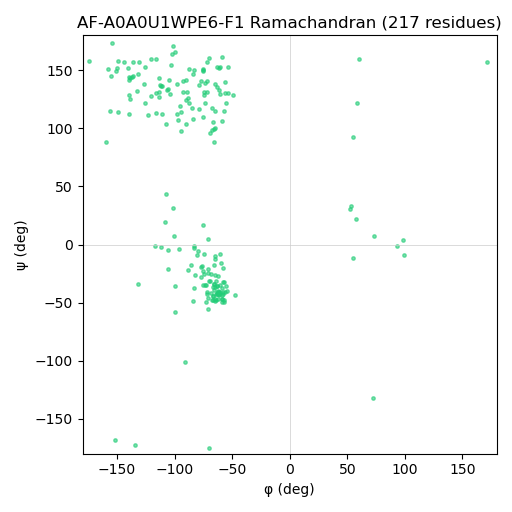88 135 GLU A CA 1
ATOM 1096 C C . GLU A 1 135 ? -36.500 -16.501 11.809 1.00 33.88 135 GLU A C 1
ATOM 1098 O O . GLU A 1 135 ? -35.588 -15.919 12.381 1.00 33.88 135 GLU A O 1
ATOM 1103 N N . SER A 1 136 ? -36.283 -16.752 10.503 1.00 30.03 136 SER A N 1
ATOM 1104 C CA . SER A 1 136 ? -36.954 -17.550 9.452 1.00 30.03 136 SER A CA 1
ATOM 1105 C C . SER A 1 136 ? -35.936 -18.422 8.679 1.00 30.03 136 SER A C 1
ATOM 1107 O O . SER A 1 136 ? -34.764 -18.068 8.541 1.00 30.03 136 SER A O 1
ATOM 1109 N N . SER A 1 137 ? -36.364 -19.608 8.238 1.00 34.88 137 SER A N 1
ATOM 1110 C CA . SER A 1 137 ? -35.516 -20.723 7.778 1.00 34.88 137 SER A CA 1
ATOM 1111 C C . SER A 1 137 ? -35.175 -20.757 6.279 1.00 34.88 137 SER A C 1
ATOM 1113 O O . SER A 1 137 ? -36.028 -20.556 5.420 1.00 34.88 137 SER A O 1
ATOM 1115 N N . THR A 1 138 ? -33.935 -21.151 5.945 1.00 33.19 138 THR A N 1
ATOM 1116 C CA . THR A 1 138 ? -33.601 -22.295 5.049 1.00 33.19 138 THR A CA 1
ATOM 1117 C C . THR A 1 138 ? -32.072 -22.546 4.991 1.00 33.19 138 THR A C 1
ATOM 1119 O O . THR A 1 138 ? -31.302 -21.658 5.362 1.00 33.19 138 THR A O 1
ATOM 1122 N N . PRO A 1 139 ? -31.591 -23.757 4.622 1.00 40.97 139 PRO A N 1
ATOM 1123 C CA . PRO A 1 139 ? -30.200 -24.164 4.869 1.00 40.97 139 PRO A CA 1
ATOM 1124 C C . PRO A 1 139 ? -29.241 -24.124 3.657 1.00 40.97 139 PRO A C 1
ATOM 1126 O O . PRO A 1 139 ? -29.628 -24.384 2.525 1.00 40.97 139 PRO A O 1
ATOM 1129 N N . LEU A 1 140 ? -27.948 -23.959 3.977 1.00 48.44 140 LEU A N 1
ATOM 1130 C CA . LEU A 1 140 ? -26.764 -24.526 3.296 1.00 48.44 140 LEU A CA 1
ATOM 1131 C C . LEU A 1 140 ? -26.576 -24.287 1.777 1.00 48.44 140 LEU A C 1
ATOM 1133 O O . LEU A 1 140 ? -26.901 -25.137 0.953 1.00 48.44 140 LEU A O 1
ATOM 1137 N N . ALA A 1 141 ? -25.842 -23.220 1.438 1.00 30.70 141 ALA A N 1
ATOM 1138 C CA . ALA A 1 141 ? -24.945 -23.173 0.275 1.00 30.70 141 ALA A CA 1
ATOM 1139 C C . ALA A 1 141 ? -23.759 -22.220 0.547 1.00 30.70 141 ALA A C 1
ATOM 1141 O O . ALA A 1 141 ? -23.873 -21.281 1.338 1.00 30.70 141 ALA A O 1
ATOM 1142 N N . GLU A 1 142 ? -22.610 -22.476 -0.080 1.00 40.97 142 GLU A N 1
ATOM 1143 C CA . GLU A 1 142 ? -21.342 -21.771 0.171 1.00 40.97 142 GLU A CA 1
ATOM 1144 C C . GLU A 1 142 ? -21.341 -20.305 -0.327 1.00 40.97 142 GLU A C 1
ATOM 1146 O O . GLU A 1 142 ? -22.129 -19.917 -1.188 1.00 40.97 142 GLU A O 1
ATOM 1151 N N . GLY A 1 143 ? -20.424 -19.478 0.197 1.00 41.78 143 GLY A N 1
ATOM 1152 C CA . GLY A 1 143 ? -20.048 -18.185 -0.406 1.00 41.78 143 GLY A CA 1
ATOM 1153 C C . GLY A 1 143 ? -20.775 -16.914 0.066 1.00 41.78 143 GLY A C 1
ATOM 1154 O O . GLY A 1 143 ? -20.419 -15.827 -0.385 1.00 41.78 143 GLY A O 1
ATOM 1155 N N . HIS A 1 144 ? -21.749 -16.991 0.979 1.00 37.50 144 HIS A N 1
ATOM 1156 C CA . HIS A 1 144 ? -22.477 -15.797 1.438 1.00 37.50 144 HIS A CA 1
ATOM 1157 C C . HIS A 1 144 ? -21.659 -14.913 2.401 1.00 37.50 144 HIS A C 1
ATOM 1159 O O . HIS A 1 144 ? -21.471 -15.248 3.570 1.00 37.50 144 HIS A O 1
ATOM 1165 N N . LEU A 1 145 ? -21.247 -13.736 1.918 1.00 46.22 145 LEU A N 1
ATOM 1166 C CA . LEU A 1 145 ? -20.819 -12.593 2.732 1.00 46.22 145 LEU A CA 1
ATOM 1167 C C . LEU A 1 145 ? -22.051 -11.707 3.025 1.00 46.22 145 LEU A C 1
ATOM 1169 O O . LEU A 1 145 ? -22.465 -10.958 2.138 1.00 46.22 145 LEU A O 1
ATOM 1173 N N . PRO A 1 146 ? -22.640 -11.740 4.239 1.00 48.84 146 PRO A N 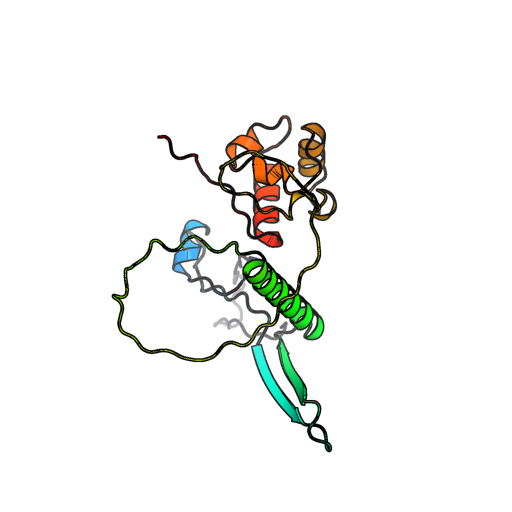1
ATOM 1174 C CA . PRO A 1 146 ? -23.966 -11.164 4.519 1.00 48.84 146 PRO A CA 1
ATOM 1175 C C . PRO A 1 146 ? -24.035 -9.624 4.516 1.00 48.84 146 PRO A C 1
ATOM 1177 O O . PRO A 1 146 ? -25.077 -9.065 4.824 1.00 48.84 146 PRO A O 1
ATOM 1180 N N . GLN A 1 147 ? -22.942 -8.935 4.181 1.00 56.28 147 GLN A N 1
ATOM 1181 C CA . GLN A 1 147 ? -22.847 -7.467 4.140 1.00 56.28 147 GLN A CA 1
ATOM 1182 C C . GLN A 1 147 ? -22.692 -6.919 2.712 1.00 56.28 147 GLN A C 1
ATOM 1184 O O . GLN A 1 147 ? -22.653 -5.710 2.514 1.00 56.28 147 GLN A O 1
ATOM 1189 N N . LEU A 1 148 ? -22.617 -7.783 1.690 1.00 62.50 148 LEU A N 1
ATOM 1190 C CA . LEU A 1 148 ? -22.574 -7.333 0.292 1.00 62.50 148 LEU A CA 1
ATOM 1191 C C . LEU A 1 148 ? -23.955 -6.900 -0.231 1.00 62.50 148 LEU A C 1
ATOM 1193 O O . LEU A 1 148 ? -24.041 -6.181 -1.226 1.00 62.50 148 LEU A O 1
ATOM 1197 N N . ASP A 1 149 ? -25.032 -7.327 0.428 1.00 65.00 149 ASP A N 1
ATOM 1198 C CA . ASP A 1 149 ? -26.408 -7.002 0.041 1.00 65.00 149 ASP A CA 1
ATOM 1199 C C . ASP A 1 149 ? -26.842 -5.576 0.399 1.00 65.00 149 ASP A C 1
ATOM 1201 O O . ASP A 1 149 ? -27.765 -5.046 -0.213 1.00 65.00 149 ASP A O 1
ATOM 1205 N N . GLU A 1 150 ? -26.137 -4.913 1.313 1.00 70.00 150 GLU A N 1
ATOM 1206 C CA . GLU A 1 150 ? -26.393 -3.513 1.672 1.00 70.00 150 GLU A CA 1
ATOM 1207 C C . GLU A 1 150 ? -25.668 -2.521 0.740 1.00 70.00 150 GLU A C 1
ATOM 1209 O O . GLU A 1 150 ? -26.034 -1.348 0.660 1.00 70.00 150 GLU A O 1
ATOM 1214 N N . ILE A 1 151 ? -24.651 -2.980 -0.000 1.00 78.12 151 ILE A N 1
ATOM 1215 C CA . ILE A 1 151 ? -23.759 -2.132 -0.806 1.00 78.12 151 ILE A CA 1
ATOM 1216 C C . ILE A 1 151 ? -24.283 -2.015 -2.240 1.00 78.12 151 ILE A C 1
ATOM 1218 O O . ILE A 1 151 ? -24.578 -3.022 -2.889 1.00 78.12 151 ILE A O 1
ATOM 1222 N N . SER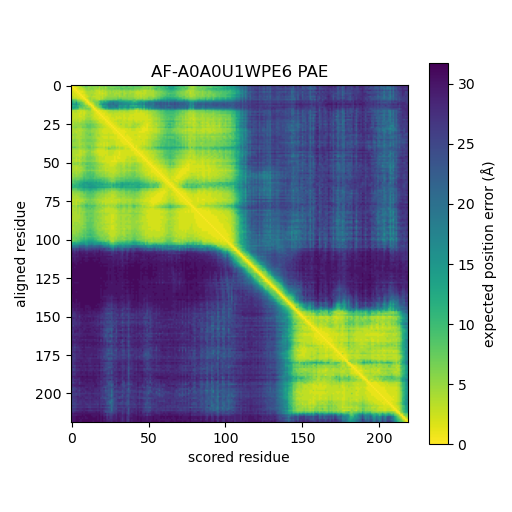 A 1 152 ? -24.367 -0.794 -2.780 1.00 79.44 152 SER A N 1
ATOM 1223 C CA . SER A 1 152 ? -24.909 -0.567 -4.122 1.00 79.44 152 SER A CA 1
ATOM 1224 C C . SER A 1 152 ? -23.862 -0.764 -5.222 1.00 79.44 152 SER A C 1
ATOM 1226 O O . SER A 1 152 ? -22.707 -0.352 -5.109 1.00 79.44 152 SER A O 1
ATOM 1228 N N . LEU A 1 153 ? -24.298 -1.252 -6.389 1.00 78.25 153 LEU A N 1
ATOM 1229 C CA . LEU A 1 153 ? -23.478 -1.273 -7.614 1.00 78.25 153 LEU A CA 1
ATOM 1230 C C . LEU A 1 153 ? -23.029 0.119 -8.105 1.00 78.25 153 LEU A C 1
ATOM 1232 O O . LEU A 1 153 ? -22.230 0.223 -9.038 1.00 78.25 153 LEU A O 1
ATOM 1236 N N . ARG A 1 154 ? -23.536 1.198 -7.498 1.00 74.69 154 ARG A N 1
ATOM 1237 C CA . ARG A 1 154 ? -23.077 2.575 -7.729 1.00 74.69 154 ARG A CA 1
ATOM 1238 C C . ARG A 1 154 ? -21.699 2.826 -7.115 1.00 74.69 154 ARG A C 1
ATOM 1240 O O . ARG A 1 154 ? -20.852 3.439 -7.763 1.00 74.69 154 ARG A O 1
ATOM 1247 N N . ASP A 1 155 ? -21.470 2.303 -5.916 1.00 75.69 155 ASP A N 1
ATOM 1248 C CA . ASP A 1 155 ? -20.281 2.573 -5.096 1.00 75.69 155 ASP A CA 1
ATOM 1249 C C . ASP A 1 155 ? -19.046 1.834 -5.633 1.00 75.69 155 ASP A C 1
ATOM 1251 O O . ASP A 1 155 ? -17.909 2.279 -5.481 1.00 75.69 155 ASP A O 1
ATOM 1255 N N . LEU A 1 156 ? -19.298 0.760 -6.387 1.00 77.38 156 LEU A N 1
ATOM 1256 C CA . LEU A 1 156 ? -18.324 -0.063 -7.100 1.00 77.38 156 LEU A CA 1
ATOM 1257 C C . LEU A 1 156 ? -17.573 0.674 -8.234 1.00 77.38 156 LEU A C 1
ATOM 1259 O O . LEU A 1 156 ? -16.587 0.157 -8.756 1.00 77.38 156 LEU A O 1
ATOM 1263 N N . LYS A 1 157 ? -18.031 1.875 -8.632 1.00 81.69 157 LYS A N 1
ATOM 1264 C CA . LYS A 1 157 ? -17.414 2.748 -9.661 1.00 81.69 157 LYS A CA 1
ATOM 1265 C C . LYS A 1 157 ? -17.136 2.060 -11.016 1.00 81.69 157 LYS A C 1
ATOM 1267 O O . LYS A 1 157 ? -16.222 2.454 -11.735 1.00 81.69 157 LYS A O 1
ATOM 1272 N N . LEU A 1 158 ? -17.956 1.069 -11.379 1.00 85.50 158 LEU A N 1
ATOM 1273 C CA . LEU A 1 158 ? -17.907 0.377 -12.673 1.00 85.50 158 LEU A CA 1
ATOM 1274 C C . LEU A 1 158 ? -18.142 1.312 -13.870 1.00 85.50 158 LEU A C 1
ATOM 1276 O O . LEU A 1 158 ? -18.910 2.279 -13.793 1.00 85.50 158 LEU A O 1
ATOM 1280 N N . SER A 1 159 ? -17.577 0.929 -15.016 1.00 86.06 159 SER A N 1
ATOM 1281 C CA . SER A 1 159 ? -17.863 1.502 -16.325 1.00 86.06 159 SER A CA 1
ATOM 1282 C C . SER A 1 159 ? -19.358 1.488 -16.641 1.00 86.06 159 SER A C 1
ATOM 1284 O O . SER A 1 159 ? -20.128 0.624 -16.208 1.00 86.06 159 SER A O 1
ATOM 1286 N N . VAL A 1 160 ? -19.781 2.445 -17.472 1.00 82.19 160 VAL A N 1
ATOM 1287 C CA . VAL A 1 160 ? -21.188 2.592 -17.872 1.00 82.19 160 VAL A CA 1
ATOM 1288 C C . VAL A 1 160 ? -21.720 1.320 -18.544 1.00 82.19 160 VAL A C 1
ATOM 1290 O O . VAL A 1 160 ? -22.886 0.993 -18.356 1.00 82.19 160 VAL A O 1
ATOM 1293 N N . ARG A 1 161 ? -20.881 0.560 -19.267 1.00 81.19 161 ARG A N 1
ATOM 1294 C CA . ARG A 1 161 ? -21.284 -0.729 -19.854 1.00 81.19 161 ARG A CA 1
ATOM 1295 C C . ARG A 1 161 ? -21.481 -1.802 -18.785 1.00 81.19 161 ARG A C 1
ATOM 1297 O O . ARG A 1 161 ? -22.578 -2.339 -18.702 1.00 81.19 161 ARG A O 1
ATOM 1304 N N . ALA A 1 162 ? -20.476 -2.071 -17.948 1.00 85.00 162 ALA A N 1
ATOM 1305 C CA . ALA A 1 162 ? -20.571 -3.096 -16.906 1.00 85.00 162 ALA A CA 1
ATOM 1306 C C . ALA A 1 162 ? -21.756 -2.835 -15.957 1.00 85.00 162 ALA A C 1
ATOM 1308 O O . ALA A 1 162 ? -22.592 -3.713 -15.744 1.00 85.00 162 ALA A O 1
ATOM 1309 N N . ARG A 1 163 ? -21.897 -1.592 -15.476 1.00 86.25 163 ARG A N 1
ATOM 1310 C CA . ARG A 1 163 ? -23.001 -1.183 -14.598 1.00 86.25 163 ARG A CA 1
ATOM 1311 C C . ARG A 1 163 ? -24.370 -1.323 -15.265 1.00 86.25 163 ARG A C 1
ATOM 1313 O O . ARG A 1 163 ? -25.289 -1.852 -14.645 1.00 86.25 163 ARG A O 1
ATOM 1320 N N . ASN A 1 164 ? -24.529 -0.859 -16.507 1.00 85.88 164 ASN A N 1
ATOM 1321 C CA . ASN A 1 164 ? -25.824 -0.925 -17.187 1.00 85.88 164 ASN A CA 1
ATOM 1322 C C . ASN A 1 164 ? -26.203 -2.369 -17.563 1.00 85.88 164 ASN A C 1
ATOM 1324 O O . ASN A 1 164 ? -27.388 -2.688 -17.537 1.00 85.88 164 ASN A O 1
ATOM 1328 N N . SER A 1 165 ? -25.233 -3.245 -17.854 1.00 86.00 165 SER A N 1
ATOM 1329 C CA . SER A 1 165 ? -25.489 -4.673 -18.096 1.00 86.00 165 SER A CA 1
ATOM 1330 C C . SER A 1 165 ? -25.935 -5.402 -16.823 1.00 86.00 165 SER A C 1
ATOM 1332 O O . SER A 1 165 ? -26.896 -6.163 -16.875 1.00 86.00 165 SER A O 1
ATOM 1334 N N . LEU A 1 166 ? -25.315 -5.125 -15.667 1.00 85.69 166 LEU A N 1
ATOM 1335 C CA . LEU A 1 166 ? -25.747 -5.688 -14.379 1.00 85.69 166 LEU A CA 1
ATOM 1336 C C . LEU A 1 166 ? -27.150 -5.205 -13.976 1.00 85.69 166 LEU A C 1
ATOM 1338 O O . LEU A 1 166 ? -28.017 -6.021 -13.671 1.00 85.69 166 LEU A O 1
ATOM 1342 N N . VAL A 1 167 ? -27.403 -3.893 -14.049 1.00 84.50 167 VAL A N 1
ATOM 1343 C CA . VAL A 1 167 ? -28.722 -3.309 -13.736 1.00 84.50 167 VAL A CA 1
ATOM 1344 C C . VAL A 1 167 ? -29.795 -3.778 -14.726 1.00 84.50 167 VAL A C 1
ATOM 1346 O O . VAL A 1 167 ? -30.927 -4.041 -14.326 1.00 84.50 167 VAL A O 1
ATOM 1349 N N . GLY A 1 168 ? -29.446 -3.945 -16.006 1.00 80.88 168 GLY A N 1
ATOM 1350 C CA . GLY A 1 168 ? -30.328 -4.502 -17.036 1.00 80.88 168 GLY A CA 1
ATOM 1351 C C . GLY A 1 168 ? -30.636 -5.994 -16.858 1.00 80.88 168 GLY A C 1
ATOM 1352 O O . GLY A 1 168 ? -31.693 -6.445 -17.290 1.00 80.88 168 GLY A O 1
ATOM 1353 N N . ALA A 1 169 ? -29.757 -6.742 -16.184 1.00 82.00 169 ALA A N 1
ATOM 1354 C CA . ALA A 1 169 ? -29.999 -8.118 -15.745 1.00 82.00 169 ALA A CA 1
ATOM 1355 C C . ALA A 1 169 ? -30.778 -8.208 -14.412 1.00 82.00 169 ALA A C 1
ATOM 1357 O O . ALA A 1 169 ? -31.125 -9.304 -13.982 1.00 82.00 169 ALA A O 1
ATOM 1358 N N . GLY A 1 170 ? -31.086 -7.070 -13.778 1.00 80.69 170 GLY A N 1
ATOM 1359 C CA . GLY A 1 170 ? -31.886 -6.976 -12.554 1.00 80.69 170 GLY A CA 1
ATOM 1360 C C . GLY A 1 170 ? -31.085 -6.819 -11.259 1.00 80.69 170 GLY A C 1
ATOM 1361 O O . GLY A 1 170 ? -31.688 -6.502 -10.233 1.00 80.69 170 GLY A O 1
ATOM 1362 N N . PHE A 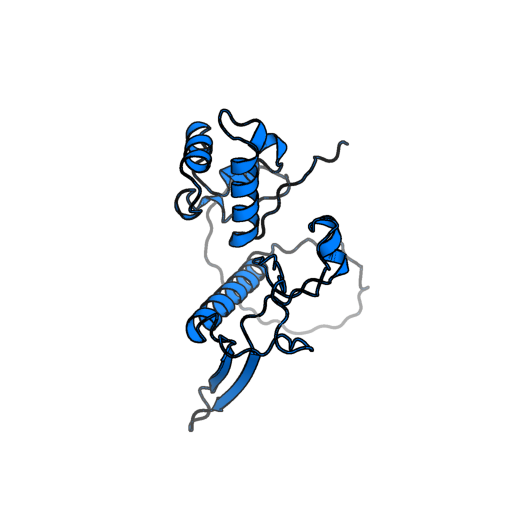1 171 ? -29.758 -6.967 -11.298 1.00 86.69 171 PHE A N 1
ATOM 1363 C CA . PHE A 1 171 ? -28.884 -6.855 -10.127 1.00 86.69 171 PHE A CA 1
ATOM 1364 C C . PHE A 1 171 ? -28.752 -5.398 -9.657 1.00 86.69 171 PHE A C 1
ATOM 1366 O O . PHE A 1 171 ? -28.669 -4.468 -10.465 1.00 86.69 171 PHE A O 1
ATOM 1373 N N . ARG A 1 172 ? -28.740 -5.184 -8.338 1.00 80.44 172 ARG A N 1
ATOM 1374 C CA . ARG A 1 172 ? -28.738 -3.854 -7.698 1.00 80.44 172 ARG A CA 1
ATOM 1375 C C . ARG A 1 172 ? -27.676 -3.721 -6.609 1.00 80.44 172 ARG A C 1
ATOM 1377 O O . ARG A 1 172 ? -27.129 -2.624 -6.443 1.00 80.44 172 ARG A O 1
ATOM 1384 N N . THR A 1 173 ? -27.399 -4.809 -5.896 1.00 85.25 173 THR A N 1
ATOM 1385 C CA . THR A 1 173 ? -26.441 -4.873 -4.783 1.00 85.25 173 THR A CA 1
ATOM 1386 C C . THR A 1 173 ? -25.118 -5.505 -5.229 1.00 85.25 173 THR A C 1
ATOM 1388 O O . THR A 1 173 ? -25.007 -6.033 -6.338 1.00 85.25 173 THR A O 1
ATOM 1391 N N . VAL A 1 174 ? -24.092 -5.467 -4.380 1.00 83.88 174 VAL A N 1
ATOM 1392 C CA . VAL A 1 174 ? -22.866 -6.250 -4.603 1.00 83.88 174 VAL A CA 1
ATOM 1393 C C . VAL A 1 174 ? -23.115 -7.745 -4.342 1.00 83.88 174 VAL A C 1
ATOM 1395 O O . VAL A 1 174 ? -22.591 -8.591 -5.068 1.00 83.88 174 VAL A O 1
ATOM 1398 N N . GLY A 1 175 ? -23.968 -8.082 -3.368 1.00 78.94 175 GLY A N 1
ATOM 1399 C CA . GLY A 1 175 ? -24.340 -9.460 -3.028 1.00 78.94 175 GLY A CA 1
ATOM 1400 C C . GLY A 1 175 ? -25.057 -10.188 -4.167 1.00 78.94 175 GLY A C 1
ATOM 1401 O O . GLY A 1 175 ? -24.781 -11.360 -4.417 1.00 78.94 175 GLY A O 1
ATOM 1402 N N . ASP A 1 176 ? -25.877 -9.470 -4.939 1.00 81.56 176 ASP A N 1
ATOM 1403 C CA . ASP A 1 176 ? -26.494 -9.954 -6.178 1.00 81.56 176 ASP A CA 1
ATOM 1404 C C . ASP A 1 176 ? -25.466 -10.495 -7.180 1.00 81.56 176 ASP A C 1
ATOM 1406 O O . ASP A 1 176 ? -25.696 -11.515 -7.828 1.00 81.56 176 ASP A O 1
ATOM 1410 N N . VAL A 1 177 ? -24.322 -9.818 -7.300 1.00 81.62 177 VAL A N 1
ATOM 1411 C CA . VAL A 1 177 ? -23.262 -10.185 -8.244 1.00 81.62 177 VAL A CA 1
ATOM 1412 C C . VAL A 1 177 ? -22.375 -11.282 -7.661 1.00 81.62 177 VAL A C 1
ATOM 1414 O O . VAL A 1 177 ? -22.020 -12.216 -8.377 1.00 81.62 177 VAL A O 1
ATOM 1417 N N . ALA A 1 178 ? -22.089 -11.243 -6.356 1.00 79.56 178 ALA A N 1
ATOM 1418 C CA . ALA A 1 178 ? -21.388 -12.323 -5.659 1.00 79.56 178 ALA A CA 1
ATOM 1419 C C . ALA A 1 178 ? -22.139 -13.668 -5.773 1.00 79.56 178 ALA A C 1
ATOM 1421 O O . ALA A 1 178 ? -21.512 -14.705 -6.000 1.00 79.56 178 ALA A O 1
ATOM 1422 N N . ARG A 1 179 ? -23.482 -13.653 -5.734 1.00 78.75 179 ARG A N 1
ATOM 1423 C CA . ARG A 1 179 ? -24.344 -14.835 -5.944 1.00 78.75 179 ARG A CA 1
ATOM 1424 C C . ARG A 1 179 ? -24.187 -15.512 -7.315 1.00 78.75 179 ARG A C 1
ATOM 1426 O O . ARG A 1 179 ? -24.580 -16.668 -7.450 1.00 78.75 179 ARG A O 1
ATOM 1433 N N . LEU A 1 180 ? -23.583 -14.861 -8.316 1.00 74.56 180 LEU A N 1
ATOM 1434 C CA . LEU A 1 180 ? -23.255 -15.509 -9.596 1.00 74.56 180 LEU A CA 1
ATOM 1435 C C . LEU A 1 180 ? -22.112 -16.531 -9.464 1.00 74.56 180 LEU A C 1
ATOM 1437 O O . LEU A 1 180 ? -22.047 -17.461 -10.271 1.00 74.56 180 LEU A O 1
ATOM 1441 N N . ALA A 1 181 ? -21.247 -16.375 -8.451 1.00 61.69 181 ALA A N 1
ATOM 1442 C CA . ALA A 1 181 ? -20.183 -17.281 -7.988 1.00 61.69 181 ALA A CA 1
ATOM 1443 C C . ALA A 1 181 ? -19.114 -17.750 -9.006 1.00 61.69 181 ALA A C 1
ATOM 1445 O O . ALA A 1 181 ? -18.092 -18.300 -8.595 1.00 61.69 181 ALA A O 1
ATOM 1446 N N . THR A 1 182 ? -19.302 -17.529 -10.309 1.00 75.56 182 THR A N 1
ATOM 1447 C CA . THR A 1 182 ? -18.419 -17.963 -11.404 1.00 75.56 182 THR A CA 1
ATOM 1448 C C . THR A 1 182 ? -18.300 -16.892 -12.488 1.00 75.56 182 THR A C 1
ATOM 1450 O O . THR A 1 182 ? -19.234 -16.120 -12.723 1.00 75.56 182 THR A O 1
ATOM 1453 N N . VAL A 1 183 ? -17.168 -16.880 -13.197 1.00 72.81 183 VAL A N 1
ATOM 1454 C CA . VAL A 1 183 ? -16.923 -15.950 -14.316 1.00 72.81 183 VAL A CA 1
ATOM 1455 C C . VAL A 1 183 ? -17.803 -16.282 -15.532 1.00 72.81 183 VAL A C 1
ATOM 1457 O O . VAL A 1 183 ? -18.253 -15.380 -16.238 1.00 72.81 183 VAL A O 1
ATOM 1460 N N . GLU A 1 184 ? -18.136 -17.558 -15.754 1.00 76.19 184 GLU A N 1
ATOM 1461 C CA . GLU A 1 184 ? -19.053 -17.975 -16.826 1.00 76.19 184 GLU A CA 1
ATOM 1462 C C . GLU A 1 184 ? -20.463 -17.391 -16.642 1.00 76.19 184 GLU A C 1
ATOM 1464 O O . GLU A 1 184 ? -21.044 -16.874 -17.595 1.00 76.19 184 GLU A O 1
ATOM 1469 N N . ASN A 1 185 ? -20.996 -17.382 -15.414 1.00 76.38 185 ASN A N 1
ATOM 1470 C CA . ASN A 1 185 ? -22.305 -16.787 -15.130 1.00 76.38 185 ASN A CA 1
ATOM 1471 C C . ASN A 1 185 ? -22.340 -15.271 -15.382 1.00 76.38 185 ASN A C 1
ATOM 1473 O O . ASN A 1 185 ? -23.377 -14.762 -15.802 1.00 76.38 185 ASN A O 1
ATOM 1477 N N . LEU A 1 186 ? -21.221 -14.560 -15.192 1.00 80.44 186 LEU A N 1
ATOM 1478 C CA . LEU A 1 186 ? -21.078 -13.160 -15.611 1.00 80.44 186 LEU A CA 1
ATOM 1479 C C . LEU A 1 186 ? -21.079 -13.029 -17.143 1.00 80.44 186 LEU A C 1
ATOM 1481 O O . LEU A 1 186 ? -21.812 -12.207 -17.690 1.00 80.44 186 LEU A O 1
ATOM 1485 N N . LEU A 1 187 ? -20.291 -13.845 -17.850 1.00 83.25 187 LEU A N 1
ATOM 1486 C CA . LEU A 1 187 ? -20.189 -13.811 -19.317 1.00 83.25 187 LEU A CA 1
ATOM 1487 C C . LEU A 1 187 ? -21.498 -14.191 -20.032 1.00 83.25 187 LEU A C 1
ATOM 1489 O O . LEU A 1 187 ? -21.740 -13.726 -21.145 1.00 83.25 187 LEU A O 1
ATOM 1493 N N . ASN A 1 188 ? -22.359 -14.980 -19.387 1.00 81.94 188 ASN A N 1
ATOM 1494 C CA . ASN A 1 188 ? -23.690 -15.331 -19.886 1.00 81.94 188 ASN A CA 1
ATOM 1495 C C . ASN A 1 188 ? -24.719 -14.181 -19.776 1.00 81.94 188 ASN A C 1
ATOM 1497 O O . ASN A 1 188 ? -25.824 -14.294 -20.313 1.00 81.94 188 ASN A O 1
ATOM 1501 N N . LEU A 1 189 ? -24.393 -13.061 -19.114 1.00 80.69 189 LEU A N 1
ATOM 1502 C CA . LEU A 1 189 ? -25.298 -11.914 -18.998 1.00 80.69 189 LEU A CA 1
ATOM 1503 C C . LEU A 1 189 ? -25.392 -11.128 -20.311 1.00 80.69 189 LEU A C 1
ATOM 1505 O O . LEU A 1 189 ? -24.396 -10.682 -20.884 1.00 80.69 189 LEU A O 1
ATOM 1509 N N . LYS A 1 190 ? -26.626 -10.884 -20.766 1.00 73.50 190 LYS A N 1
ATOM 1510 C CA . LYS A 1 190 ? -26.915 -10.192 -22.029 1.00 73.50 190 LYS A CA 1
ATOM 1511 C C . LYS A 1 190 ? -26.306 -8.783 -22.058 1.00 73.50 190 LYS A C 1
ATOM 1513 O O . LYS A 1 190 ? -26.834 -7.852 -21.458 1.00 73.50 190 LYS A O 1
ATOM 1518 N N . GLY A 1 191 ? -25.232 -8.627 -22.832 1.00 71.81 191 GLY A N 1
ATOM 1519 C CA . GLY A 1 191 ? -24.515 -7.361 -23.013 1.00 71.81 191 GLY A CA 1
ATOM 1520 C C . GLY A 1 191 ? -23.257 -7.201 -22.154 1.00 71.81 191 GLY A C 1
ATOM 1521 O O . GLY A 1 191 ? -22.633 -6.140 -22.204 1.00 71.81 191 GLY A O 1
ATOM 1522 N N . LEU A 1 192 ? -22.847 -8.215 -21.385 1.00 79.25 192 LEU A N 1
ATOM 1523 C CA . LEU A 1 192 ? -21.537 -8.228 -20.734 1.00 79.25 192 LEU A CA 1
ATOM 1524 C C . LEU A 1 192 ? -20.483 -8.836 -21.676 1.00 79.25 192 LEU A C 1
ATOM 1526 O O . LEU A 1 192 ? -20.654 -9.928 -22.204 1.00 79.25 192 LEU A O 1
ATOM 1530 N N . GLY A 1 193 ? -19.387 -8.112 -21.916 1.00 78.81 193 GLY A N 1
ATOM 1531 C CA . GLY A 1 193 ? -18.232 -8.614 -22.670 1.00 78.81 193 GLY A CA 1
ATOM 1532 C C . GLY A 1 193 ? -17.078 -9.005 -21.746 1.00 78.81 193 GLY A C 1
ATOM 1533 O O . GLY A 1 193 ? -17.033 -8.552 -20.604 1.00 78.81 193 GLY A O 1
ATOM 1534 N N . LYS A 1 194 ? -16.098 -9.770 -22.257 1.00 79.06 194 LYS A N 1
ATOM 1535 C CA . LYS A 1 194 ? -14.923 -10.242 -21.486 1.00 79.06 194 LYS A CA 1
ATOM 1536 C C . LYS A 1 194 ? -14.237 -9.138 -20.668 1.00 79.06 194 LYS A C 1
ATOM 1538 O O . LYS A 1 194 ? -13.945 -9.344 -19.498 1.00 79.06 194 LYS A O 1
ATOM 1543 N N . VAL A 1 195 ? -14.059 -7.952 -21.256 1.00 81.38 195 VAL A N 1
ATOM 1544 C CA . VAL A 1 195 ? -13.459 -6.782 -20.584 1.00 81.38 195 VAL A CA 1
ATOM 1545 C C . VAL A 1 195 ? -14.295 -6.311 -19.386 1.00 81.38 195 VAL A C 1
ATOM 1547 O O . VAL A 1 195 ? -13.738 -6.008 -18.340 1.00 81.38 195 VAL A O 1
ATOM 1550 N N . SER A 1 196 ? -15.626 -6.291 -19.503 1.00 84.50 196 SER A N 1
ATOM 1551 C CA . SER A 1 196 ? -16.521 -5.889 -18.408 1.00 84.50 196 SER A CA 1
ATOM 1552 C C . SER A 1 196 ? -16.693 -6.975 -17.342 1.00 84.50 196 SER A C 1
ATOM 1554 O O . SER A 1 196 ? -16.921 -6.638 -16.187 1.00 84.50 196 SER A O 1
ATOM 1556 N N . ALA A 1 197 ? -16.555 -8.257 -17.692 1.00 84.62 197 ALA A N 1
ATOM 1557 C CA . ALA A 1 197 ? -16.489 -9.336 -16.704 1.00 84.62 197 ALA A CA 1
ATOM 1558 C C . ALA A 1 197 ? -15.203 -9.239 -15.862 1.00 84.62 197 ALA A C 1
ATOM 1560 O O . ALA A 1 197 ? -15.283 -9.226 -14.637 1.00 84.62 197 ALA A O 1
ATOM 1561 N N . LEU A 1 198 ? -14.048 -9.057 -16.514 1.00 84.69 198 LEU A N 1
ATOM 1562 C CA . LEU A 1 198 ? -12.750 -8.868 -15.854 1.00 84.69 198 LEU A CA 1
ATOM 1563 C C . LEU A 1 198 ? -12.712 -7.578 -15.014 1.00 84.69 198 LEU A C 1
ATOM 1565 O O . LEU A 1 198 ? -12.143 -7.564 -13.926 1.00 84.69 198 LEU A O 1
ATOM 1569 N N . GLU A 1 199 ? -13.367 -6.504 -15.466 1.00 86.56 199 GLU A N 1
ATOM 1570 C CA . GLU A 1 199 ? -13.565 -5.275 -14.683 1.00 86.56 199 GLU A CA 1
ATOM 1571 C C . GLU A 1 199 ? -14.327 -5.542 -13.371 1.00 86.56 199 GLU A C 1
ATOM 1573 O O . GLU A 1 199 ? -13.899 -5.095 -12.306 1.00 86.56 199 GLU A O 1
ATOM 1578 N N . ILE A 1 200 ? -15.434 -6.293 -13.435 1.00 86.12 200 ILE A N 1
ATOM 1579 C CA . ILE A 1 200 ? -16.240 -6.667 -12.262 1.00 86.12 200 ILE A CA 1
ATOM 1580 C C . ILE A 1 200 ? -15.438 -7.569 -11.318 1.00 86.12 200 ILE A C 1
ATOM 1582 O O . ILE A 1 200 ? -15.403 -7.306 -10.119 1.00 86.12 200 ILE A O 1
ATOM 1586 N N . GLU A 1 201 ? -14.761 -8.586 -11.847 1.00 84.94 201 GLU A N 1
ATOM 1587 C CA . GLU A 1 201 ? -13.881 -9.490 -11.098 1.00 84.94 201 GLU A CA 1
ATOM 1588 C C . GLU A 1 201 ? -12.763 -8.735 -10.370 1.00 84.94 201 GLU A C 1
ATOM 1590 O O . GLU A 1 201 ? -12.611 -8.868 -9.154 1.00 84.94 201 GLU A O 1
ATOM 1595 N N . THR A 1 202 ? -12.061 -7.847 -11.077 1.00 83.44 202 THR A N 1
ATOM 1596 C CA . THR A 1 202 ? -11.016 -6.993 -10.495 1.00 83.44 202 THR A CA 1
ATOM 1597 C C . THR A 1 202 ? -11.575 -6.133 -9.361 1.00 83.44 202 THR A C 1
ATOM 1599 O O . THR A 1 202 ? -10.949 -6.031 -8.308 1.00 83.44 202 THR A O 1
ATOM 1602 N N . LYS A 1 203 ? -12.769 -5.542 -9.526 1.00 83.44 203 LYS A N 1
ATOM 1603 C CA . LYS A 1 203 ? -13.387 -4.691 -8.495 1.00 83.44 203 LYS A CA 1
ATOM 1604 C C . LYS A 1 203 ? -13.931 -5.478 -7.298 1.00 83.44 203 LYS A C 1
ATOM 1606 O O . LYS A 1 203 ? -13.820 -4.990 -6.174 1.00 83.44 203 LYS A O 1
ATOM 1611 N N . MET A 1 204 ? -14.456 -6.688 -7.500 1.00 83.62 204 MET A N 1
ATOM 1612 C CA . MET A 1 204 ? -14.820 -7.606 -6.408 1.00 83.62 204 MET A CA 1
ATOM 1613 C C . MET A 1 204 ? -13.599 -8.000 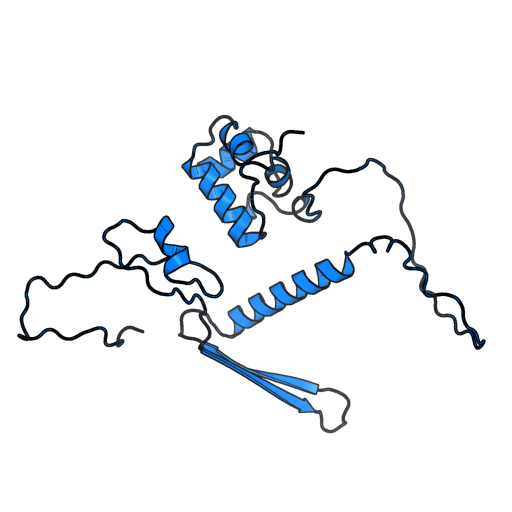-5.569 1.00 83.62 204 MET A C 1
ATOM 1615 O O . MET A 1 204 ? -13.656 -7.974 -4.336 1.00 83.62 204 MET A O 1
ATOM 1619 N N . LEU A 1 205 ? -12.476 -8.292 -6.225 1.00 82.38 205 LEU A N 1
ATOM 1620 C CA . LEU A 1 205 ? -11.233 -8.671 -5.563 1.00 82.38 205 LEU A CA 1
ATOM 1621 C C . LEU A 1 205 ? -10.570 -7.487 -4.836 1.00 82.38 205 LEU A C 1
ATOM 1623 O O . LEU A 1 205 ? -10.183 -7.614 -3.674 1.00 82.38 205 LEU A O 1
ATOM 1627 N N . GLU A 1 206 ? -10.470 -6.326 -5.489 1.00 78.38 206 GLU A N 1
ATOM 1628 C CA . GLU A 1 206 ? -9.811 -5.122 -4.959 1.00 78.38 206 GLU A CA 1
ATOM 1629 C C . GLU A 1 206 ? -10.474 -4.603 -3.673 1.00 78.38 206 GLU A C 1
ATOM 1631 O O . GLU A 1 206 ? -9.761 -4.253 -2.721 1.00 78.38 206 GLU A O 1
ATOM 1636 N N . LEU A 1 207 ? -11.815 -4.569 -3.660 1.00 77.50 207 LEU A N 1
ATOM 1637 C CA . LEU A 1 207 ? -12.634 -3.912 -2.634 1.00 77.50 207 LEU A CA 1
ATOM 1638 C C . LEU A 1 207 ? -13.205 -4.880 -1.586 1.00 77.50 207 LEU A C 1
ATOM 1640 O O . LEU A 1 207 ? -13.283 -4.516 -0.416 1.00 77.50 207 LEU A O 1
ATOM 1644 N N . PHE A 1 208 ? -13.576 -6.107 -1.973 1.00 77.81 208 PHE A N 1
ATOM 1645 C CA . PHE A 1 208 ? -14.268 -7.058 -1.084 1.00 77.81 208 PHE A CA 1
ATOM 1646 C C . PHE A 1 208 ? -13.485 -8.345 -0.809 1.00 77.81 208 PHE A C 1
ATOM 1648 O O . PHE A 1 208 ? -13.953 -9.180 -0.037 1.00 77.81 208 PHE A O 1
ATOM 1655 N N . GLN A 1 209 ? -12.295 -8.506 -1.404 1.00 74.62 209 GLN A N 1
ATOM 1656 C CA . GLN A 1 209 ? -11.510 -9.751 -1.378 1.00 74.62 209 GLN A CA 1
ATOM 1657 C C . GLN A 1 209 ? -12.283 -10.960 -1.946 1.00 74.62 209 GLN A C 1
ATOM 1659 O O . GLN A 1 209 ? -11.962 -12.105 -1.634 1.00 74.62 209 GLN A O 1
ATOM 1664 N N . PHE A 1 210 ? -13.308 -10.720 -2.771 1.00 79.44 210 PHE A N 1
ATOM 1665 C CA . PHE A 1 210 ? -14.139 -11.773 -3.345 1.00 79.44 210 PHE A CA 1
ATOM 1666 C C . PHE A 1 210 ? -13.554 -12.240 -4.682 1.00 79.44 210 PHE A C 1
ATOM 1668 O O . PHE A 1 210 ? -13.359 -11.435 -5.593 1.00 79.44 210 PHE A O 1
ATOM 1675 N N . GLN A 1 211 ? -13.293 -13.542 -4.799 1.00 78.69 211 GLN A N 1
ATOM 1676 C CA . GLN A 1 211 ? -12.877 -14.195 -6.040 1.00 78.69 211 GLN A CA 1
ATOM 1677 C C . GLN A 1 211 ? -14.043 -15.004 -6.608 1.00 78.69 211 GLN A C 1
ATOM 1679 O O 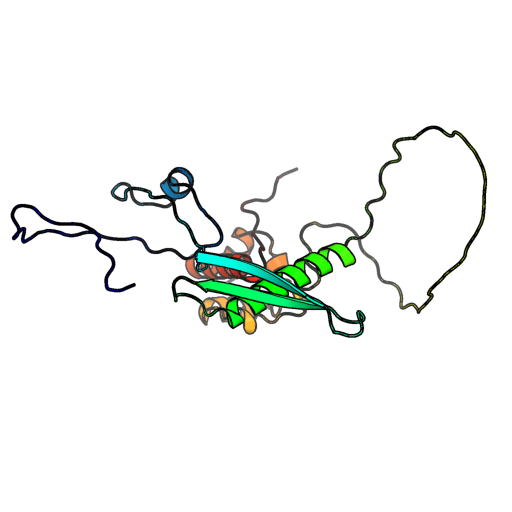. GLN A 1 211 ? -14.685 -15.766 -5.883 1.00 78.69 211 GLN A O 1
ATOM 1684 N N . PHE A 1 212 ? -14.293 -14.877 -7.911 1.00 78.88 212 PHE A N 1
ATOM 1685 C CA . PHE A 1 212 ? -15.190 -15.791 -8.609 1.00 78.88 212 PHE A CA 1
ATOM 1686 C C . PHE A 1 212 ? -14.495 -17.144 -8.785 1.00 78.88 212 PHE A C 1
ATOM 1688 O O . PHE A 1 212 ? -13.311 -17.216 -9.108 1.00 78.88 212 PHE A O 1
ATOM 1695 N N . SER A 1 213 ? -15.230 -18.237 -8.585 1.00 75.06 213 SER A N 1
ATOM 1696 C CA . SER A 1 213 ? -14.695 -19.570 -8.857 1.00 75.06 213 SER A CA 1
ATOM 1697 C C . SER A 1 213 ? -14.571 -19.788 -10.370 1.00 75.06 213 SER A C 1
ATOM 1699 O O . SER A 1 213 ? -15.502 -19.522 -11.133 1.00 75.06 213 SER A O 1
ATOM 1701 N N . SER A 1 214 ? -13.406 -20.264 -10.814 1.00 62.38 214 SER A N 1
ATOM 1702 C CA . SER A 1 214 ? -13.131 -20.468 -12.246 1.00 62.38 214 SER A CA 1
ATOM 1703 C C . SER A 1 214 ? -13.921 -21.649 -12.837 1.00 62.38 214 SER A C 1
ATOM 1705 O O . SER A 1 214 ? -14.159 -21.701 -14.038 1.00 62.38 214 SER A O 1
ATOM 1707 N N . GLN A 1 215 ? -14.387 -22.575 -11.990 1.00 48.41 215 GLN A N 1
ATOM 1708 C CA . GLN A 1 215 ? -15.310 -23.654 -12.348 1.00 48.41 215 GLN A CA 1
ATOM 1709 C C . GLN A 1 215 ? -16.048 -24.177 -11.109 1.00 48.41 215 GLN A C 1
ATOM 1711 O O . GLN A 1 215 ? -15.491 -24.205 -10.009 1.00 48.41 215 GLN A O 1
ATOM 1716 N N . ARG A 1 216 ? -17.275 -24.683 -11.300 1.00 37.34 216 ARG A N 1
ATOM 1717 C CA . ARG A 1 216 ? -17.875 -25.630 -10.347 1.00 37.34 216 ARG A CA 1
ATOM 1718 C C . ARG A 1 216 ? -17.063 -26.925 -10.354 1.00 37.34 216 ARG A C 1
ATOM 1720 O O . ARG A 1 216 ? -16.768 -27.449 -11.426 1.00 37.34 216 ARG A O 1
ATOM 1727 N N . ARG A 1 217 ? -16.821 -27.507 -9.177 1.00 32.72 217 ARG A N 1
ATOM 1728 C CA . ARG A 1 217 ? -16.614 -28.960 -9.094 1.00 32.72 217 ARG A CA 1
ATOM 1729 C C . ARG A 1 217 ? -17.893 -29.651 -9.571 1.00 32.72 217 ARG A C 1
ATOM 1731 O O . ARG A 1 217 ? -18.988 -29.253 -9.176 1.00 32.72 217 ARG A O 1
ATOM 1738 N N . SER A 1 218 ? -17.754 -30.650 -10.433 1.00 34.12 218 SER A N 1
ATOM 1739 C CA . SER A 1 218 ? -18.797 -31.647 -10.666 1.00 34.12 218 SER A CA 1
ATOM 1740 C C . SER A 1 218 ? -18.635 -32.794 -9.661 1.00 34.12 218 SER A C 1
ATOM 1742 O O . SER A 1 218 ? -17.506 -33.090 -9.266 1.00 34.12 218 SER A O 1
ATOM 1744 N N . ALA A 1 219 ? -19.764 -33.432 -9.319 1.00 30.91 219 ALA A N 1
ATOM 1745 C CA . ALA A 1 219 ? -20.005 -34.266 -8.128 1.00 30.91 219 ALA A CA 1
ATOM 1746 C C . ALA A 1 219 ? -20.279 -33.442 -6.855 1.00 30.91 219 ALA A C 1
ATOM 1748 O O . ALA A 1 219 ? -19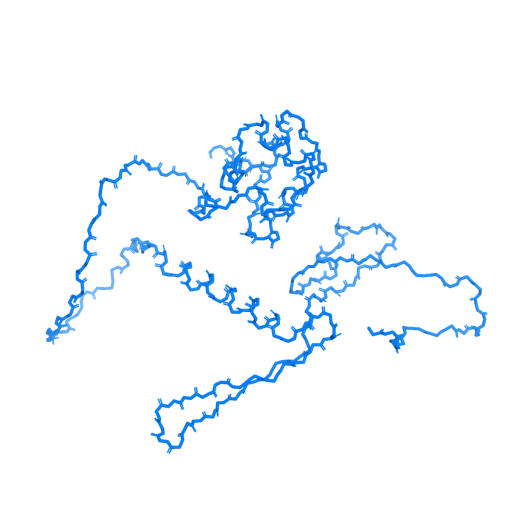.316 -32.930 -6.245 1.00 30.91 219 ALA A O 1
#

Secondary structure (DSSP, 8-state):
-TT------SSS--TT----------SSEE-HHHHGGGS-TTSPP--EE---EEEEEEEEEE-TTSS-EEEEEEEEE-SSS-HHHHHHHHHHHHHHHHHHHHT--------------------------------------S---TTSSSSBTTTTT--HHHHHHHHHTT--BHHHHHTT-BHHHHHTSTT--HHHHHHHHHHHHHHH----BSSPPP-

InterPro domains:
  IPR011260 RNA polymerase, alpha subunit, C-terminal [PF03118] (147-204)
  IPR036603 RNA polymerase, RBP11-like subunit [G3DSA:3.30.1360.10] (1-99)
  IPR036603 RNA polymerase, RBP11-like subunit [SSF55257] (12-101)